Protein AF-A0A1Q8ACH7-F1 (afdb_monomer_lite)

Foldseek 3Di:
DPDAPAQPDALQQVQCPDDPPDRHFPPPDPDDDLVSLLNLLSLLLQLPLQVQLAQDDPRGRNSRSDCDPSQLVSLLVLQQVWAFPVRHGGDSRSTGHSRSRRRSRLSCAVPRHQKDWRPCVVVPQETEIEGEPVDQVLNDEDDDDRHPAYEYEYDDDDDKDWGFHAYPVSQGDDDPDKKKKFKAAPVGDTQDIDIDDSVVSGTDIGDDPGPQIWIWIGGPPDIYIYTYHDDDDDPPPDDD

Secondary structure (DSSP, 8-state):
---PPP------TTTTS--TTS--SBTS-SS--HHHHHHHHHHHIIIIIHHHH-S-TTTTSS-SS---HHHHHHHHHHHTT-B-TTSPBPP-SS-B-HHHHHHHHHHTBTTTBSEEEE-TTTSTTEEEEEEEHHHHHH-B----SS-SEEEEEEE--SS-EEE-BB-TTSSB---SS-EEEEEEETT--EEEEEEE-GGGTPPEEE-----SEEEEEEETTEEEEEEE------------

Structure (mmCIF, N/CA/C/O backbone):
data_AF-A0A1Q8ACH7-F1
#
_entry.id   AF-A0A1Q8ACH7-F1
#
loop_
_atom_site.group_PDB
_atom_site.id
_atom_site.type_symbol
_atom_site.label_atom_id
_atom_site.label_alt_id
_atom_site.label_comp_id
_atom_site.label_asym_id
_atom_site.label_entity_id
_atom_site.label_seq_id
_atom_site.pdbx_PDB_ins_code
_atom_site.Cartn_x
_atom_site.Cartn_y
_atom_site.Cartn_z
_atom_site.occupancy
_atom_site.B_iso_or_equiv
_atom_site.auth_seq_id
_atom_site.auth_comp_id
_atom_site.auth_asym_id
_atom_site.auth_atom_id
_atom_site.pdbx_PDB_model_num
ATOM 1 N N . MET A 1 1 ? -10.468 -14.139 -15.277 1.00 45.97 1 MET A N 1
ATOM 2 C CA . MET A 1 1 ? -9.693 -13.488 -14.202 1.00 45.97 1 MET A CA 1
ATOM 3 C C . MET A 1 1 ? -8.332 -13.161 -14.787 1.00 45.97 1 MET A C 1
ATOM 5 O O . MET A 1 1 ? -7.894 -13.921 -15.640 1.00 45.97 1 MET A O 1
ATOM 9 N N . LYS A 1 2 ? -7.738 -12.007 -14.461 1.00 55.84 2 LYS A N 1
ATOM 10 C CA . LYS A 1 2 ? -6.336 -11.743 -14.821 1.00 55.84 2 LYS A CA 1
ATOM 11 C C . LYS A 1 2 ? -5.518 -12.663 -13.909 1.00 55.84 2 LYS A C 1
ATOM 13 O O . LYS A 1 2 ? -5.721 -12.602 -12.699 1.00 55.84 2 LYS A O 1
ATOM 18 N N . ASP A 1 3 ? -4.717 -13.557 -14.476 1.00 73.25 3 ASP A N 1
ATOM 19 C CA . ASP A 1 3 ? -3.813 -14.389 -13.680 1.00 73.25 3 ASP A CA 1
ATOM 20 C C . ASP A 1 3 ? -2.659 -13.487 -13.244 1.00 73.25 3 ASP A C 1
ATOM 22 O O . ASP A 1 3 ? -1.856 -13.040 -14.065 1.00 73.25 3 ASP A O 1
ATOM 26 N N . TYR A 1 4 ? -2.664 -13.116 -11.968 1.00 75.06 4 TYR A N 1
ATOM 27 C CA . TYR A 1 4 ? -1.602 -12.321 -11.367 1.00 75.06 4 TYR A CA 1
ATOM 28 C C . TYR A 1 4 ? -0.431 -13.231 -10.976 1.00 75.06 4 TYR A C 1
ATOM 30 O O . TYR A 1 4 ? -0.666 -14.399 -10.657 1.00 75.06 4 TYR A O 1
ATOM 38 N N . PRO A 1 5 ? 0.814 -12.720 -10.989 1.00 81.31 5 PRO A N 1
ATOM 39 C CA . PRO A 1 5 ? 1.945 -13.455 -10.436 1.00 81.31 5 PRO A CA 1
ATOM 40 C C . PRO A 1 5 ? 1.727 -13.755 -8.946 1.00 81.31 5 PRO A C 1
ATOM 42 O O . PRO A 1 5 ? 0.928 -13.084 -8.277 1.00 81.31 5 PRO A O 1
ATOM 45 N N . ASP A 1 6 ? 2.457 -14.755 -8.446 1.00 86.44 6 ASP A N 1
ATOM 46 C CA . ASP A 1 6 ? 2.457 -15.135 -7.032 1.00 86.44 6 ASP A CA 1
ATOM 47 C C . ASP A 1 6 ? 2.730 -13.917 -6.142 1.00 86.44 6 ASP A C 1
ATOM 49 O O . ASP A 1 6 ? 3.569 -13.080 -6.465 1.00 86.44 6 ASP A O 1
ATOM 53 N N . ASN A 1 7 ? 2.019 -13.830 -5.016 1.00 86.81 7 ASN A N 1
ATOM 54 C CA . ASN A 1 7 ? 2.154 -12.745 -4.048 1.00 86.81 7 ASN A CA 1
ATOM 55 C C . ASN A 1 7 ? 3.446 -12.921 -3.217 1.00 86.81 7 ASN A C 1
ATOM 57 O O . ASN A 1 7 ? 3.490 -13.830 -2.381 1.00 86.81 7 ASN A O 1
ATOM 61 N N . PRO A 1 8 ? 4.470 -12.059 -3.380 1.00 87.62 8 PRO A N 1
ATOM 62 C CA . PRO A 1 8 ? 5.723 -12.142 -2.626 1.00 87.62 8 PRO A CA 1
ATOM 63 C C . PRO A 1 8 ? 5.626 -11.586 -1.189 1.00 87.62 8 PRO A C 1
ATOM 65 O O . PRO A 1 8 ? 6.609 -11.633 -0.449 1.00 87.62 8 PRO A O 1
ATOM 68 N N . GLY A 1 9 ? 4.463 -11.081 -0.767 1.00 91.12 9 GLY A N 1
ATOM 69 C CA . GLY A 1 9 ? 4.294 -10.335 0.480 1.00 91.12 9 GLY A CA 1
ATOM 70 C C . GLY A 1 9 ? 4.566 -8.837 0.297 1.00 91.12 9 GLY A C 1
ATOM 71 O O . GLY A 1 9 ? 4.964 -8.419 -0.783 1.00 91.12 9 GLY A O 1
ATOM 72 N N . PRO A 1 10 ? 4.331 -7.999 1.322 1.00 93.06 10 PRO A N 1
ATOM 73 C CA . PRO A 1 10 ? 4.479 -6.553 1.192 1.00 93.06 10 PRO A CA 1
ATOM 74 C C . PRO A 1 10 ? 5.936 -6.130 0.999 1.00 93.06 10 PRO A C 1
ATOM 76 O O . PRO A 1 10 ? 6.852 -6.687 1.608 1.00 93.06 10 PRO A O 1
ATOM 79 N N . LEU A 1 11 ? 6.144 -5.077 0.210 1.00 93.31 11 LEU A N 1
ATOM 80 C CA . LEU A 1 11 ? 7.435 -4.406 0.109 1.00 93.31 11 LEU A CA 1
ATOM 81 C C . LEU A 1 11 ? 7.667 -3.601 1.388 1.00 93.31 11 LEU A C 1
ATOM 83 O O . LEU A 1 11 ? 7.020 -2.573 1.577 1.00 93.31 11 LEU A O 1
ATOM 87 N N . ASP A 1 12 ? 8.550 -4.083 2.270 1.00 91.56 12 ASP A N 1
ATOM 88 C CA . ASP A 1 12 ? 8.771 -3.503 3.601 1.00 91.56 12 ASP A CA 1
ATOM 89 C C . ASP A 1 12 ? 9.257 -2.040 3.514 1.00 91.56 12 ASP A C 1
ATOM 91 O O . ASP A 1 12 ? 10.417 -1.784 3.159 1.00 91.56 12 ASP A O 1
ATOM 95 N N . PRO A 1 13 ? 8.415 -1.059 3.896 1.00 90.31 13 PRO A N 1
ATOM 96 C CA . PRO A 1 13 ? 8.784 0.350 3.846 1.00 90.31 13 PRO A CA 1
ATOM 97 C C . PRO A 1 13 ? 9.967 0.717 4.753 1.00 90.31 13 PRO A C 1
ATOM 99 O O . PRO A 1 13 ? 10.638 1.719 4.509 1.00 90.31 13 PRO A O 1
ATOM 102 N N . LEU A 1 14 ? 10.233 -0.054 5.815 1.00 87.94 14 LEU A N 1
ATOM 103 C CA . LEU A 1 14 ? 11.307 0.234 6.770 1.00 87.94 14 LEU A CA 1
ATOM 104 C C . LEU A 1 14 ? 12.685 -0.165 6.251 1.00 87.94 14 LEU A C 1
ATOM 106 O O . LEU A 1 14 ? 13.676 0.444 6.657 1.00 87.94 14 LEU A O 1
ATOM 110 N N . VAL A 1 15 ? 12.756 -1.143 5.344 1.00 85.12 15 VAL A N 1
ATOM 111 C CA . VAL A 1 15 ? 14.002 -1.497 4.645 1.00 85.12 15 VAL A CA 1
ATOM 112 C C . VAL A 1 15 ? 14.424 -0.379 3.690 1.00 85.12 15 VAL A C 1
ATOM 114 O O . VAL A 1 15 ? 15.615 -0.171 3.490 1.00 85.12 15 VAL A O 1
ATOM 117 N N . LEU A 1 16 ? 13.459 0.384 3.171 1.00 86.19 16 LEU A N 1
ATOM 118 C CA . LEU A 1 16 ? 13.661 1.493 2.230 1.00 86.19 16 LEU A CA 1
ATOM 119 C C . LEU A 1 16 ? 13.846 2.856 2.917 1.00 86.19 16 LEU A C 1
ATOM 121 O O . LEU A 1 16 ? 13.903 3.896 2.258 1.00 86.19 16 LEU A O 1
ATOM 125 N N . LYS A 1 17 ? 13.892 2.874 4.253 1.00 77.25 17 LYS A N 1
ATOM 126 C CA . LYS A 1 17 ? 14.097 4.078 5.061 1.00 77.25 17 LYS A CA 1
ATOM 127 C C . LYS A 1 17 ? 15.596 4.333 5.224 1.00 77.25 17 LYS A C 1
ATOM 129 O O . LYS A 1 17 ? 16.280 3.511 5.823 1.00 77.25 17 LYS A O 1
ATOM 134 N N . ASP A 1 18 ? 16.051 5.495 4.746 1.00 66.06 18 ASP A N 1
ATOM 135 C CA . ASP A 1 18 ? 17.444 5.968 4.733 1.00 66.06 18 ASP A CA 1
ATOM 136 C C . ASP A 1 18 ? 18.338 5.379 5.834 1.00 66.06 18 ASP A C 1
ATOM 138 O O . ASP A 1 18 ? 18.188 5.698 7.023 1.00 66.06 18 ASP A O 1
ATOM 142 N N . LYS A 1 19 ? 19.347 4.604 5.421 1.00 52.06 19 LYS A N 1
ATOM 143 C CA . LYS A 1 19 ? 20.520 4.334 6.252 1.00 52.06 19 LYS A CA 1
ATOM 144 C C . LYS A 1 19 ? 21.839 4.673 5.547 1.00 52.06 19 LYS A C 1
ATOM 146 O O . LYS A 1 19 ? 21.965 4.483 4.338 1.00 52.06 19 LYS A O 1
ATOM 151 N N . PRO A 1 20 ? 22.851 5.129 6.309 1.00 44.19 20 PRO A N 1
ATOM 152 C CA . PRO A 1 20 ? 24.185 5.457 5.799 1.00 44.19 20 PRO A CA 1
ATOM 153 C C . PRO A 1 20 ? 24.994 4.262 5.251 1.00 44.19 20 PRO A C 1
ATOM 155 O O . PRO A 1 20 ? 26.080 4.480 4.721 1.00 44.19 20 PRO A O 1
ATOM 158 N N . ASP A 1 21 ? 24.504 3.025 5.371 1.00 47.50 21 ASP A N 1
ATOM 159 C CA . ASP A 1 21 ? 25.181 1.775 4.997 1.00 47.50 21 ASP A CA 1
ATOM 160 C C . ASP A 1 21 ? 24.565 1.033 3.792 1.00 47.50 21 ASP A C 1
ATOM 162 O O . ASP A 1 21 ? 24.982 -0.087 3.503 1.00 47.50 21 ASP A O 1
ATOM 166 N N . GLY A 1 22 ? 23.665 1.666 3.025 1.00 48.66 22 GLY A N 1
ATOM 167 C CA . GLY A 1 22 ? 23.391 1.239 1.642 1.00 48.66 22 GLY A CA 1
ATOM 168 C C . GLY A 1 22 ? 21.975 0.784 1.297 1.00 48.66 22 GLY A C 1
ATOM 169 O O . GLY A 1 22 ? 21.752 0.447 0.142 1.00 48.66 22 GLY A O 1
ATOM 170 N N . ASN A 1 23 ? 21.007 0.858 2.211 1.00 56.41 23 ASN A N 1
ATOM 171 C CA . ASN A 1 23 ? 19.592 0.668 1.865 1.00 56.41 23 ASN A CA 1
ATOM 172 C C . ASN A 1 23 ? 18.849 1.999 2.028 1.00 56.41 23 ASN A C 1
ATOM 174 O O . ASN A 1 23 ? 18.289 2.311 3.078 1.00 56.41 23 ASN A O 1
ATOM 178 N N . GLY A 1 24 ? 18.969 2.836 0.998 1.00 67.69 24 GLY A N 1
ATOM 179 C CA . GLY A 1 24 ? 18.135 4.018 0.790 1.00 67.69 24 GLY A CA 1
ATOM 180 C C . GLY A 1 24 ? 16.915 3.677 -0.074 1.00 67.69 24 GLY A C 1
ATOM 181 O O . GLY A 1 24 ? 16.620 2.498 -0.279 1.00 67.69 24 GLY A O 1
ATOM 182 N N . PRO A 1 25 ? 16.201 4.680 -0.606 1.00 83.19 25 PRO A N 1
ATOM 183 C CA . PRO A 1 25 ? 15.128 4.416 -1.555 1.00 83.19 25 PRO A CA 1
ATOM 184 C C . PRO A 1 25 ? 15.668 3.733 -2.824 1.00 83.19 25 PRO A C 1
ATOM 186 O O . PRO A 1 25 ? 16.772 4.055 -3.269 1.00 83.19 25 PRO A O 1
ATOM 189 N N . LEU A 1 26 ? 14.876 2.843 -3.436 1.00 89.25 26 LEU A N 1
ATOM 190 C CA . LEU A 1 26 ? 15.248 2.224 -4.720 1.00 89.25 26 LEU A CA 1
ATOM 191 C C . LEU A 1 26 ? 15.291 3.271 -5.840 1.00 89.25 26 LEU A C 1
ATOM 193 O O . LEU A 1 26 ? 14.533 4.246 -5.822 1.00 89.25 26 LEU A O 1
ATOM 197 N N . GLY A 1 27 ? 16.153 3.052 -6.829 1.00 85.38 27 GLY A N 1
ATOM 198 C CA . GLY A 1 27 ? 16.486 3.992 -7.893 1.00 85.38 27 GLY A CA 1
ATOM 199 C C . GLY A 1 27 ? 17.553 5.029 -7.521 1.00 85.38 27 GLY A C 1
ATOM 200 O O . GLY A 1 27 ? 17.776 5.965 -8.298 1.00 85.38 27 GLY A O 1
ATOM 201 N N . GLY A 1 28 ? 18.192 4.901 -6.357 1.00 79.00 28 GLY A N 1
ATOM 202 C CA . GLY A 1 28 ? 19.189 5.832 -5.827 1.00 79.00 28 GLY A CA 1
ATOM 203 C C . GLY A 1 28 ? 20.637 5.329 -5.868 1.00 79.00 28 GLY A C 1
ATOM 204 O O . GLY A 1 28 ? 21.547 6.159 -5.821 1.00 79.00 28 GLY A O 1
ATOM 205 N N . ALA A 1 29 ? 20.870 4.015 -5.966 1.00 74.00 29 ALA A N 1
ATOM 206 C CA . ALA A 1 29 ? 22.200 3.407 -5.872 1.00 74.00 29 ALA A CA 1
ATOM 207 C C . ALA A 1 29 ? 22.566 2.528 -7.084 1.00 74.00 29 ALA A C 1
ATOM 209 O O . ALA A 1 29 ? 21.709 2.045 -7.816 1.00 74.00 29 ALA A O 1
ATOM 210 N N . GLU A 1 30 ? 23.872 2.318 -7.301 1.00 61.44 30 GLU A N 1
ATOM 211 C CA . GLU A 1 30 ? 24.388 1.511 -8.424 1.00 61.44 30 GLU A CA 1
ATOM 212 C C . GLU A 1 30 ? 24.278 -0.008 -8.194 1.00 61.44 30 GLU A C 1
ATOM 214 O O . GLU A 1 30 ? 24.242 -0.761 -9.162 1.00 61.44 30 GLU A O 1
ATOM 219 N N . ASN A 1 31 ? 24.215 -0.462 -6.935 1.00 66.12 31 ASN A N 1
ATOM 220 C CA . ASN A 1 31 ? 24.169 -1.881 -6.552 1.00 66.12 31 ASN A CA 1
ATOM 221 C C . ASN A 1 31 ? 22.984 -2.155 -5.621 1.00 66.12 31 ASN A C 1
ATOM 223 O O . ASN A 1 31 ? 23.156 -2.506 -4.454 1.00 66.12 31 ASN A O 1
ATOM 227 N N . GLU A 1 32 ? 21.783 -1.922 -6.132 1.00 79.12 32 GLU A N 1
ATOM 228 C CA . GLU A 1 32 ? 20.540 -2.245 -5.435 1.00 79.12 32 GLU A CA 1
ATOM 229 C C . GLU A 1 32 ? 20.248 -3.747 -5.510 1.00 79.12 32 GLU A C 1
ATOM 231 O O . GLU A 1 32 ? 20.675 -4.440 -6.436 1.00 79.12 32 GLU A O 1
ATOM 236 N N . ASP A 1 33 ? 19.540 -4.257 -4.506 1.00 86.50 33 ASP A N 1
ATOM 237 C CA . ASP A 1 33 ? 19.195 -5.672 -4.412 1.00 86.50 33 ASP A CA 1
ATOM 238 C C . ASP A 1 33 ? 18.307 -6.090 -5.609 1.00 86.50 33 ASP A C 1
ATOM 240 O O . ASP A 1 33 ? 17.269 -5.495 -5.895 1.00 86.50 33 ASP A O 1
ATOM 244 N N . HIS A 1 34 ? 18.737 -7.104 -6.361 1.00 90.25 34 HIS A N 1
ATOM 245 C CA . HIS A 1 34 ? 18.032 -7.554 -7.567 1.00 90.25 34 HIS A CA 1
ATOM 246 C C . HIS A 1 34 ? 16.636 -8.093 -7.242 1.00 90.25 34 HIS A C 1
ATOM 248 O O . HIS A 1 34 ? 15.684 -7.859 -7.991 1.00 90.25 34 HIS A O 1
ATOM 254 N N . ASP A 1 35 ? 16.499 -8.768 -6.101 1.00 92.19 35 ASP A N 1
ATOM 255 C CA . ASP A 1 35 ? 15.256 -9.414 -5.698 1.00 92.19 35 ASP A CA 1
ATOM 256 C C . ASP A 1 35 ? 14.237 -8.377 -5.213 1.00 92.19 35 ASP A C 1
ATOM 258 O O . ASP A 1 35 ? 13.055 -8.469 -5.558 1.00 92.19 35 ASP A O 1
ATOM 262 N N . ILE A 1 36 ? 14.679 -7.328 -4.503 1.00 91.94 36 ILE A N 1
ATOM 263 C CA . ILE A 1 36 ? 13.775 -6.235 -4.107 1.00 91.94 36 ILE A CA 1
ATOM 264 C C . ILE A 1 36 ? 13.301 -5.421 -5.321 1.00 91.94 36 ILE A C 1
ATOM 266 O O . ILE A 1 36 ? 12.158 -4.962 -5.348 1.00 91.94 36 ILE A O 1
ATOM 270 N N . ILE A 1 37 ? 14.135 -5.283 -6.360 1.00 94.19 37 ILE A N 1
ATOM 271 C CA . ILE A 1 37 ? 13.723 -4.630 -7.608 1.00 94.19 37 ILE A CA 1
ATOM 272 C C . ILE A 1 37 ? 12.709 -5.492 -8.361 1.00 94.19 37 ILE A C 1
ATOM 274 O O . ILE A 1 37 ? 11.701 -4.958 -8.826 1.00 94.19 37 ILE A O 1
ATOM 278 N N . LYS A 1 38 ? 12.921 -6.813 -8.458 1.00 95.44 38 LYS A N 1
ATOM 279 C CA . LYS A 1 38 ? 11.922 -7.717 -9.055 1.00 95.44 38 LYS A CA 1
ATOM 280 C C . LYS A 1 38 ? 10.593 -7.627 -8.324 1.00 95.44 38 LYS A C 1
ATOM 282 O O . LYS A 1 38 ? 9.556 -7.527 -8.972 1.00 95.44 38 LYS A O 1
ATOM 287 N N . HIS A 1 39 ? 10.629 -7.600 -6.995 1.00 95.44 39 HIS A N 1
ATOM 288 C CA . HIS A 1 39 ? 9.439 -7.425 -6.174 1.00 95.44 39 HIS A CA 1
ATOM 289 C C . HIS A 1 39 ? 8.718 -6.110 -6.528 1.00 95.44 39 HIS A C 1
ATOM 291 O O . HIS A 1 39 ? 7.542 -6.133 -6.893 1.00 95.44 39 HIS A O 1
ATOM 297 N N . LEU A 1 40 ? 9.418 -4.972 -6.544 1.00 96.44 40 LEU A N 1
ATOM 298 C CA . LEU A 1 40 ? 8.838 -3.696 -6.981 1.00 96.44 40 LEU A CA 1
ATOM 299 C C . LEU A 1 40 ? 8.220 -3.779 -8.391 1.00 96.44 40 LEU A C 1
ATOM 301 O O . LEU A 1 40 ? 7.106 -3.304 -8.612 1.00 96.44 40 LEU A O 1
ATOM 305 N N . GLN A 1 41 ? 8.932 -4.362 -9.356 1.00 97.12 41 GLN A N 1
ATOM 306 C CA . GLN A 1 41 ? 8.450 -4.497 -10.732 1.00 97.12 41 GLN A CA 1
ATOM 307 C C . GLN A 1 41 ? 7.197 -5.377 -10.810 1.00 97.12 41 GLN A C 1
ATOM 309 O O . GLN A 1 41 ? 6.268 -5.036 -11.540 1.00 97.12 41 GLN A O 1
ATOM 314 N N . GLN A 1 42 ? 7.121 -6.457 -10.027 1.00 95.94 42 GLN A N 1
ATOM 315 C CA . GLN A 1 42 ? 5.918 -7.284 -9.914 1.00 95.94 42 GLN A CA 1
ATOM 316 C C . GLN A 1 42 ? 4.741 -6.476 -9.363 1.00 95.94 42 GLN A C 1
ATOM 318 O O . GLN A 1 42 ? 3.655 -6.533 -9.934 1.00 95.94 42 GLN A O 1
ATOM 323 N N . MET A 1 43 ? 4.946 -5.675 -8.314 1.00 96.44 43 MET A N 1
ATOM 324 C CA . MET A 1 43 ? 3.891 -4.802 -7.781 1.00 96.44 43 MET A CA 1
ATOM 325 C C . MET A 1 43 ? 3.393 -3.827 -8.852 1.00 96.44 43 MET A C 1
ATOM 327 O O . MET A 1 43 ? 2.191 -3.746 -9.095 1.00 96.44 43 MET A O 1
ATOM 331 N N . LEU A 1 44 ? 4.311 -3.143 -9.547 1.00 96.69 44 LEU A N 1
ATOM 332 C CA . LEU A 1 44 ? 3.996 -2.212 -10.636 1.00 96.69 44 LEU A CA 1
ATOM 333 C C . LEU A 1 44 ? 3.223 -2.897 -11.773 1.00 96.69 44 LEU A C 1
ATOM 335 O O . LEU A 1 44 ? 2.233 -2.353 -12.264 1.00 96.69 44 LEU A O 1
ATOM 339 N N . LEU A 1 45 ? 3.636 -4.102 -12.171 1.00 95.12 45 LEU A N 1
ATOM 340 C CA . LEU A 1 45 ? 2.933 -4.922 -13.158 1.00 95.12 45 LEU A CA 1
ATOM 341 C C . LEU A 1 45 ? 1.482 -5.184 -12.722 1.00 95.12 45 LEU A C 1
ATOM 343 O O . LEU A 1 45 ? 0.551 -5.009 -13.511 1.00 95.12 45 LEU A O 1
ATOM 347 N N . VAL A 1 46 ? 1.282 -5.587 -11.466 1.00 93.25 46 VAL A N 1
ATOM 348 C CA . VAL A 1 46 ? -0.039 -5.925 -10.924 1.00 93.25 46 VAL A CA 1
ATOM 349 C C . VAL A 1 46 ? -0.957 -4.709 -10.838 1.00 93.25 46 VAL A C 1
ATOM 351 O O . VAL A 1 46 ? -2.121 -4.812 -11.235 1.00 93.25 46 VAL A O 1
ATOM 354 N N . VAL A 1 47 ? -0.432 -3.552 -10.425 1.00 90.69 47 VAL A N 1
ATOM 355 C CA . VAL A 1 47 ? -1.192 -2.290 -10.337 1.00 90.69 47 VAL A CA 1
ATOM 356 C C . VAL A 1 47 ? -1.306 -1.547 -11.682 1.00 90.69 47 VAL A C 1
ATOM 358 O O . VAL A 1 47 ? -1.755 -0.405 -11.732 1.00 90.69 47 VAL A O 1
ATOM 361 N N . GLY A 1 48 ? -0.955 -2.193 -12.803 1.00 92.56 48 GLY A N 1
ATOM 362 C CA . GLY A 1 48 ? -1.321 -1.733 -14.151 1.00 92.56 48 GLY A CA 1
ATOM 363 C C . GLY A 1 48 ? -0.236 -0.985 -14.935 1.00 92.56 48 GLY A C 1
ATOM 364 O O . GLY A 1 48 ? -0.552 -0.231 -15.863 1.00 92.56 48 GLY A O 1
ATOM 365 N N . TYR A 1 49 ? 1.038 -1.157 -14.577 1.00 95.12 49 TYR A N 1
ATOM 366 C CA . TYR A 1 49 ? 2.176 -0.509 -15.241 1.00 95.12 49 TYR A CA 1
ATOM 367 C C . TYR A 1 49 ? 2.913 -1.433 -16.226 1.00 95.12 49 TYR A C 1
ATOM 369 O O . TYR A 1 49 ? 4.001 -1.091 -16.692 1.00 95.12 49 TYR A O 1
ATOM 377 N N . GLU A 1 50 ? 2.315 -2.556 -16.639 1.00 90.62 50 GLU A N 1
ATOM 378 C CA . GLU A 1 50 ? 2.935 -3.547 -17.533 1.00 90.62 50 GLU A CA 1
ATOM 379 C C . GLU A 1 50 ? 3.417 -2.945 -18.863 1.00 90.62 50 GLU A C 1
ATOM 381 O O . GLU A 1 50 ? 4.492 -3.267 -19.357 1.00 90.62 50 GLU A O 1
ATOM 386 N N . ARG A 1 51 ? 2.678 -1.975 -19.419 1.00 90.06 51 ARG A N 1
ATOM 387 C CA . ARG A 1 51 ? 3.055 -1.313 -20.681 1.00 90.06 51 ARG A CA 1
ATOM 388 C C . ARG A 1 51 ? 4.268 -0.392 -20.552 1.00 90.06 51 ARG A C 1
ATOM 390 O O . ARG A 1 51 ? 4.784 0.063 -21.570 1.00 90.06 51 ARG A O 1
ATOM 397 N N . LYS A 1 52 ? 4.669 -0.056 -19.325 1.00 93.38 52 LYS A N 1
ATOM 398 C CA . LYS A 1 52 ? 5.825 0.801 -19.044 1.00 93.38 52 LYS A CA 1
ATOM 399 C C . LYS A 1 52 ? 7.069 -0.003 -18.726 1.00 93.38 52 LYS A C 1
ATOM 401 O O . LYS A 1 52 ? 8.139 0.435 -19.123 1.00 93.38 52 LYS A O 1
ATOM 406 N N . LEU A 1 53 ? 6.928 -1.150 -18.061 1.00 93.12 53 LEU A N 1
ATOM 407 C CA . LEU A 1 53 ? 8.058 -1.995 -17.666 1.00 93.12 53 LEU A CA 1
ATOM 408 C C . LEU A 1 53 ? 8.786 -2.618 -18.869 1.00 93.12 53 LEU A C 1
ATOM 410 O O . LEU A 1 53 ? 9.983 -2.870 -18.788 1.00 93.12 53 LEU A O 1
ATOM 414 N N . GLY A 1 54 ? 8.109 -2.754 -20.013 1.00 91.06 54 GLY A N 1
ATOM 415 C CA . GLY A 1 54 ? 8.710 -3.247 -21.252 1.00 91.06 54 GLY A CA 1
ATOM 416 C C . GLY A 1 54 ? 8.611 -4.766 -21.387 1.00 91.06 54 GLY A C 1
ATOM 417 O O . GLY A 1 54 ? 7.703 -5.380 -20.841 1.00 91.06 54 GLY A O 1
ATOM 418 N N . ASP A 1 55 ? 9.526 -5.343 -22.165 1.00 92.31 55 ASP A N 1
ATOM 419 C CA . ASP A 1 55 ? 9.539 -6.758 -22.560 1.00 92.31 55 ASP A CA 1
ATOM 420 C C . ASP A 1 55 ? 10.921 -7.365 -22.246 1.00 92.31 55 ASP A C 1
ATOM 422 O O . ASP A 1 55 ? 11.746 -7.640 -23.119 1.00 92.31 55 ASP A O 1
ATOM 426 N N . THR A 1 56 ? 11.231 -7.426 -20.951 1.00 92.62 56 THR A N 1
ATOM 427 C CA . THR A 1 56 ? 12.453 -8.021 -20.387 1.00 92.62 56 THR A CA 1
ATOM 428 C C . THR A 1 56 ? 12.090 -9.032 -19.292 1.00 92.62 56 THR A C 1
ATOM 430 O O . THR A 1 56 ? 10.919 -9.172 -18.928 1.00 92.62 56 THR A O 1
ATOM 433 N N . GLY A 1 57 ? 13.089 -9.755 -18.774 1.00 91.25 57 GLY A N 1
ATOM 434 C CA . GLY A 1 57 ? 12.892 -10.828 -17.793 1.00 91.25 57 GLY A CA 1
ATOM 435 C C . GLY A 1 57 ? 12.485 -12.158 -18.433 1.00 91.25 57 GLY A C 1
ATOM 436 O O . GLY A 1 57 ? 12.280 -12.239 -19.645 1.00 91.25 57 GLY A O 1
ATOM 437 N N . ASP A 1 58 ? 12.388 -13.206 -17.614 1.00 89.06 58 ASP A N 1
ATOM 438 C CA . ASP A 1 58 ? 12.111 -14.573 -18.087 1.00 89.06 58 ASP A CA 1
ATOM 439 C C . ASP A 1 58 ? 10.712 -14.693 -18.719 1.00 89.06 58 ASP A C 1
ATOM 441 O O . ASP A 1 58 ? 10.537 -15.388 -19.720 1.00 89.06 58 ASP A O 1
ATOM 445 N N . ASP A 1 59 ? 9.746 -13.944 -18.180 1.00 90.06 59 ASP A N 1
ATOM 446 C CA . ASP A 1 59 ? 8.344 -13.938 -18.612 1.00 90.06 59 ASP A CA 1
ATOM 447 C C . ASP A 1 59 ? 8.005 -12.814 -19.603 1.00 90.06 59 ASP A C 1
ATOM 449 O O . ASP A 1 59 ? 6.828 -12.610 -19.910 1.00 90.06 59 ASP A O 1
ATOM 453 N N . GLN A 1 60 ? 9.000 -12.065 -20.102 1.00 91.31 60 GLN A N 1
ATOM 454 C CA . GLN A 1 60 ? 8.776 -11.025 -21.119 1.00 91.31 60 GLN A CA 1
ATOM 455 C C . GLN A 1 60 ? 7.766 -9.936 -20.691 1.00 91.31 60 GLN A C 1
ATOM 457 O O . GLN A 1 60 ? 6.989 -9.399 -21.481 1.00 91.31 60 GLN A O 1
ATOM 462 N N . ASN A 1 61 ? 7.759 -9.609 -19.397 1.00 91.38 61 ASN A N 1
ATOM 463 C CA . ASN A 1 61 ? 6.800 -8.692 -18.771 1.00 91.38 61 ASN A CA 1
ATOM 464 C C . ASN A 1 61 ? 7.468 -7.495 -18.066 1.00 91.38 61 ASN A C 1
ATOM 466 O O . ASN A 1 61 ? 6.790 -6.709 -17.402 1.00 91.38 61 ASN A O 1
ATOM 470 N N . GLY A 1 62 ? 8.792 -7.365 -18.197 1.00 93.81 62 GLY A N 1
ATOM 471 C CA . GLY A 1 62 ? 9.578 -6.276 -17.621 1.00 93.81 62 GLY A CA 1
ATOM 472 C C . GLY A 1 62 ? 10.048 -6.512 -16.181 1.00 93.81 62 GLY A C 1
ATOM 473 O O . GLY A 1 62 ? 10.661 -5.621 -15.595 1.00 93.81 62 GLY A O 1
ATOM 474 N N . VAL A 1 63 ? 9.782 -7.687 -15.596 1.00 95.69 63 VAL A N 1
ATOM 475 C CA . VAL A 1 63 ? 10.313 -8.091 -14.282 1.00 95.69 63 VAL A CA 1
ATOM 476 C C . VAL A 1 63 ? 11.704 -8.707 -14.470 1.00 95.69 63 VAL A C 1
ATOM 478 O O . VAL A 1 63 ? 11.873 -9.922 -14.562 1.00 95.69 63 VAL A O 1
ATOM 481 N N . ASP A 1 64 ? 12.722 -7.857 -14.555 1.00 95.19 64 ASP A N 1
ATOM 482 C CA . ASP A 1 64 ? 14.113 -8.245 -14.823 1.00 95.19 64 ASP A CA 1
ATOM 483 C C . ASP A 1 64 ? 15.080 -7.973 -13.661 1.00 95.19 64 ASP A C 1
ATOM 485 O O . ASP A 1 64 ? 16.252 -8.342 -13.746 1.00 95.19 64 ASP A O 1
ATOM 489 N N . GLY A 1 65 ? 14.598 -7.359 -12.578 1.00 94.62 65 GLY A N 1
ATOM 490 C CA . GLY A 1 65 ? 15.374 -6.948 -11.407 1.00 94.62 65 GLY A CA 1
ATOM 491 C C . GLY A 1 65 ? 16.308 -5.765 -11.652 1.00 94.62 65 GLY A C 1
ATOM 492 O O . GLY A 1 65 ? 17.182 -5.490 -10.835 1.00 94.62 65 GLY A O 1
ATOM 493 N N . ILE A 1 66 ? 16.153 -5.047 -12.766 1.00 93.88 66 ILE A N 1
ATOM 494 C CA . ILE A 1 66 ? 16.971 -3.886 -13.109 1.00 93.88 66 ILE A CA 1
ATOM 495 C C . ILE A 1 66 ? 16.153 -2.608 -12.902 1.00 93.88 66 ILE A C 1
ATOM 497 O O . ILE A 1 66 ? 15.152 -2.351 -13.578 1.00 93.88 66 ILE A O 1
ATOM 501 N N . TYR A 1 67 ? 16.621 -1.728 -12.011 1.00 94.25 67 TYR A N 1
ATOM 502 C CA . TYR A 1 67 ? 16.026 -0.402 -11.828 1.00 94.25 67 TYR A CA 1
ATOM 503 C C . TYR A 1 67 ? 16.477 0.552 -12.950 1.00 94.25 67 TYR A C 1
ATOM 505 O O . TYR A 1 67 ? 17.217 1.516 -12.758 1.00 94.25 67 TYR A O 1
ATOM 513 N N . GLY A 1 68 ? 16.070 0.242 -14.181 1.00 94.00 68 GLY A N 1
ATOM 514 C CA . GLY A 1 68 ? 16.391 1.014 -15.375 1.00 94.00 68 GLY A CA 1
ATOM 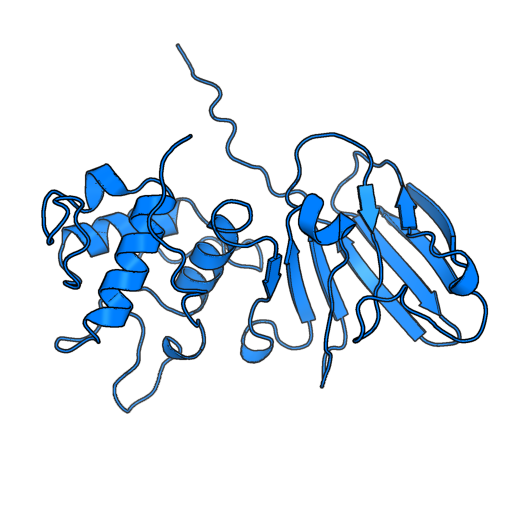515 C C . GLY A 1 68 ? 15.449 2.196 -15.607 1.00 94.00 68 GLY A C 1
ATOM 516 O O . GLY A 1 68 ? 14.565 2.513 -14.808 1.00 94.00 68 GLY A O 1
ATOM 517 N N . LYS A 1 69 ? 15.604 2.837 -16.772 1.00 95.62 69 LYS A N 1
ATOM 518 C CA . LYS A 1 69 ? 14.762 3.964 -17.211 1.00 95.62 69 LYS A CA 1
ATOM 519 C C . LYS A 1 69 ? 13.264 3.634 -17.161 1.00 95.62 69 LYS A C 1
ATOM 521 O O . LYS A 1 69 ? 12.485 4.463 -16.707 1.00 95.62 69 LYS A O 1
ATOM 526 N N . LEU A 1 70 ? 12.880 2.445 -17.624 1.00 97.00 70 LEU A N 1
ATOM 527 C CA . LEU A 1 70 ? 11.482 2.018 -17.711 1.00 97.00 70 LEU A CA 1
ATOM 528 C C . LEU A 1 70 ? 10.850 1.816 -16.328 1.00 97.00 70 LEU A C 1
ATOM 530 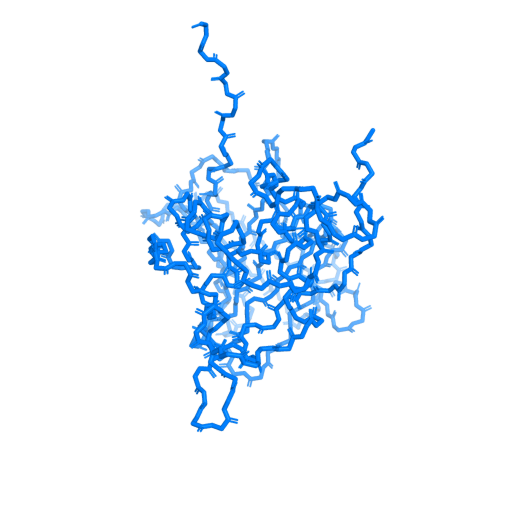O O . LEU A 1 70 ? 9.781 2.364 -16.063 1.00 97.00 70 LEU A O 1
ATOM 534 N N . THR A 1 71 ? 11.553 1.133 -15.420 1.00 97.19 71 THR A N 1
ATOM 535 C CA . THR A 1 71 ? 11.152 0.998 -14.010 1.00 97.19 71 THR A CA 1
ATOM 536 C C . THR A 1 71 ? 10.980 2.372 -13.365 1.00 97.19 71 THR A C 1
ATOM 538 O O . THR A 1 71 ? 9.938 2.653 -12.779 1.00 97.19 71 THR A O 1
ATOM 541 N N . ARG A 1 72 ? 11.948 3.281 -13.553 1.00 97.19 72 ARG A N 1
ATOM 542 C CA . ARG A 1 72 ? 11.864 4.649 -13.022 1.00 97.19 72 ARG A CA 1
ATOM 543 C C . ARG A 1 72 ? 10.654 5.414 -13.564 1.00 97.19 72 ARG A C 1
ATOM 545 O O . ARG A 1 72 ? 9.962 6.072 -12.797 1.00 97.19 72 ARG A O 1
ATOM 552 N N . GLU A 1 73 ? 10.386 5.345 -14.866 1.00 97.50 73 GLU A N 1
ATOM 553 C CA . GLU A 1 73 ? 9.224 6.008 -15.477 1.00 97.50 73 GLU A CA 1
ATOM 554 C C . GLU A 1 73 ? 7.896 5.440 -14.963 1.00 97.50 73 GLU A C 1
ATOM 556 O O . GLU A 1 73 ? 6.956 6.201 -14.734 1.00 97.50 73 GLU A O 1
ATOM 561 N N . ALA A 1 74 ? 7.819 4.125 -14.739 1.00 98.06 74 ALA A N 1
ATOM 562 C CA . ALA A 1 74 ? 6.661 3.501 -14.109 1.00 98.06 74 ALA A CA 1
ATOM 563 C C . ALA A 1 74 ? 6.453 4.013 -12.675 1.00 98.06 74 ALA A C 1
ATOM 565 O O . ALA A 1 74 ? 5.338 4.397 -12.331 1.00 98.06 74 ALA A O 1
ATOM 566 N N . VAL A 1 75 ? 7.522 4.109 -11.877 1.00 98.12 75 VAL A N 1
ATOM 567 C CA . VAL A 1 75 ? 7.463 4.643 -10.506 1.00 98.12 75 VAL A CA 1
ATOM 568 C C . VAL A 1 75 ? 7.029 6.107 -10.485 1.00 98.12 75 VAL A C 1
ATOM 570 O O . VAL A 1 75 ? 6.138 6.454 -9.717 1.00 98.12 75 VAL A O 1
ATOM 573 N N . VAL A 1 76 ? 7.582 6.962 -11.349 1.00 98.06 76 VAL A N 1
ATOM 574 C CA . VAL A 1 76 ? 7.170 8.377 -11.438 1.00 98.06 76 VAL A CA 1
ATOM 575 C C . VAL A 1 76 ? 5.674 8.497 -11.734 1.00 98.06 76 VAL A C 1
ATOM 577 O O . VAL A 1 76 ? 4.971 9.300 -11.123 1.00 98.06 76 VAL A O 1
ATOM 580 N N . ASP A 1 77 ? 5.163 7.697 -12.668 1.00 97.44 77 ASP A N 1
ATOM 581 C CA . ASP A 1 77 ? 3.749 7.744 -13.030 1.00 97.44 77 ASP A CA 1
ATOM 582 C C . ASP A 1 77 ? 2.839 7.098 -11.982 1.00 97.44 77 ASP A C 1
ATOM 584 O O . ASP A 1 77 ? 1.659 7.436 -11.912 1.00 97.44 77 ASP A O 1
ATOM 588 N N . PHE A 1 78 ? 3.357 6.176 -11.173 1.00 96.75 78 PHE A N 1
ATOM 589 C CA . PHE A 1 78 ? 2.694 5.718 -9.957 1.00 96.75 78 PHE A CA 1
ATOM 590 C C . PHE A 1 78 ? 2.601 6.852 -8.937 1.00 96.75 78 PHE A C 1
ATOM 592 O O . PHE A 1 78 ? 1.506 7.188 -8.495 1.00 96.75 78 PHE A O 1
ATOM 599 N N . GLN A 1 79 ? 3.715 7.515 -8.640 1.00 97.44 79 GLN A N 1
ATOM 600 C CA . GLN A 1 79 ? 3.774 8.600 -7.662 1.00 97.44 79 GLN A CA 1
ATOM 601 C C . GLN A 1 79 ? 2.840 9.761 -8.015 1.00 97.44 79 GLN A C 1
ATOM 603 O O . GLN A 1 79 ? 2.123 10.257 -7.157 1.00 97.44 79 GLN A O 1
ATOM 608 N N . LYS A 1 80 ? 2.767 10.157 -9.289 1.00 95.44 80 LYS A N 1
ATOM 609 C CA . LYS A 1 80 ? 1.877 11.245 -9.734 1.00 95.44 80 LYS A CA 1
ATOM 610 C C . LYS A 1 80 ? 0.389 10.978 -9.523 1.00 95.44 80 LYS A C 1
ATOM 612 O O . LYS A 1 80 ? -0.385 11.930 -9.488 1.00 95.44 80 LYS A O 1
ATOM 617 N N . LYS A 1 81 ? -0.015 9.708 -9.491 1.00 89.56 81 LYS A N 1
ATOM 618 C CA . LYS A 1 81 ? -1.424 9.307 -9.395 1.00 89.56 81 LYS A CA 1
ATOM 619 C C . LYS A 1 81 ? -1.861 8.964 -7.979 1.00 89.56 81 LYS A C 1
ATOM 621 O O . LYS A 1 81 ? -3.054 8.817 -7.758 1.00 89.56 81 LYS A O 1
ATOM 626 N N . ASN A 1 82 ? -0.916 8.817 -7.057 1.00 85.94 82 ASN A N 1
ATOM 627 C CA . ASN A 1 82 ? -1.181 8.264 -5.740 1.00 85.94 82 ASN A CA 1
ATOM 628 C C . ASN A 1 82 ? -0.765 9.228 -4.628 1.00 85.94 82 ASN A C 1
ATOM 630 O O . ASN A 1 82 ? 0.058 10.133 -4.802 1.00 85.94 82 ASN A O 1
ATOM 634 N N . GLU A 1 83 ? -1.355 9.004 -3.464 1.00 83.12 83 GLU A N 1
ATOM 635 C CA . GLU A 1 83 ? -1.124 9.762 -2.243 1.00 83.12 83 GLU A CA 1
ATOM 636 C C . GLU A 1 83 ? -0.516 8.849 -1.173 1.00 83.12 83 GLU A C 1
ATOM 638 O O . GLU A 1 83 ? -0.550 7.623 -1.275 1.00 83.12 83 GLU A O 1
ATOM 643 N N . ASP A 1 84 ? 0.077 9.449 -0.148 1.00 79.94 84 ASP A N 1
ATOM 644 C CA . ASP A 1 84 ? 0.510 8.734 1.044 1.00 79.94 84 ASP A CA 1
ATOM 645 C C . ASP A 1 84 ? -0.641 8.507 2.041 1.00 79.94 84 ASP A C 1
ATOM 647 O O . ASP A 1 84 ? -1.770 8.965 1.865 1.00 79.94 84 ASP A O 1
ATOM 651 N N . TRP A 1 85 ? -0.343 7.819 3.145 1.00 72.50 85 TRP A N 1
ATOM 652 C CA . TRP A 1 85 ? -1.307 7.497 4.202 1.00 72.50 85 TRP A CA 1
ATOM 653 C C . TRP A 1 85 ? -1.952 8.715 4.902 1.00 72.50 85 TRP A C 1
ATOM 655 O O . TRP A 1 85 ? -2.944 8.563 5.633 1.00 72.50 85 TRP A O 1
ATOM 665 N N . GLU A 1 86 ? -1.402 9.917 4.710 1.00 70.81 86 GLU A N 1
ATOM 666 C CA . GLU A 1 86 ? -1.932 11.188 5.219 1.00 70.81 86 GLU A CA 1
ATOM 667 C C . GLU A 1 86 ? -2.785 11.923 4.170 1.00 70.81 86 GLU A C 1
ATOM 669 O O . GLU A 1 86 ? -3.407 12.931 4.506 1.00 70.81 86 GLU A O 1
ATOM 674 N N . GLY A 1 87 ? -2.862 11.409 2.937 1.00 71.00 87 GLY A N 1
ATOM 675 C CA . GLY A 1 87 ? -3.555 12.038 1.811 1.00 71.00 87 GLY A CA 1
ATOM 676 C C . GLY A 1 87 ? -2.732 13.130 1.125 1.00 71.00 87 GLY A C 1
ATOM 677 O O . GLY A 1 87 ? -3.294 14.011 0.479 1.00 71.00 87 GLY A O 1
ATOM 678 N N . ASN A 1 88 ? -1.405 13.138 1.294 1.00 77.94 88 ASN A N 1
ATOM 679 C CA . ASN A 1 88 ? -0.545 14.046 0.538 1.00 77.94 88 ASN A CA 1
ATOM 680 C C . ASN A 1 88 ? -0.076 13.369 -0.746 1.00 77.94 88 ASN A C 1
ATOM 682 O O . ASN A 1 88 ? 0.270 12.189 -0.741 1.00 77.94 88 ASN A O 1
ATOM 686 N N . SER A 1 89 ? 0.027 14.132 -1.833 1.00 86.88 89 SER A N 1
ATOM 687 C CA . SER A 1 89 ? 0.615 13.630 -3.076 1.00 86.88 89 SER A CA 1
ATOM 688 C C . SER A 1 89 ? 2.028 13.097 -2.845 1.00 86.88 89 SER A C 1
ATOM 690 O O . SER A 1 89 ? 2.845 13.732 -2.168 1.00 86.88 89 SER A O 1
ATOM 692 N N . LEU A 1 90 ? 2.334 11.949 -3.450 1.00 89.50 90 LEU A N 1
ATOM 693 C CA . LEU A 1 90 ? 3.692 11.423 -3.440 1.00 89.50 90 LEU A CA 1
ATOM 694 C C . LEU A 1 90 ? 4.631 12.348 -4.226 1.00 89.50 90 LEU A C 1
ATOM 696 O O . LEU A 1 90 ? 4.243 13.024 -5.181 1.00 89.50 90 LEU A O 1
ATOM 700 N N . LYS A 1 91 ? 5.905 12.357 -3.834 1.00 93.50 91 LYS A N 1
ATOM 701 C CA . LYS A 1 91 ? 6.952 13.054 -4.583 1.00 93.50 91 LYS A CA 1
ATOM 702 C C . LYS A 1 91 ? 7.255 12.272 -5.861 1.00 93.50 91 LYS A C 1
ATOM 704 O O . LYS A 1 91 ? 7.565 11.092 -5.784 1.00 93.50 91 LYS A O 1
ATOM 709 N N . ASP A 1 92 ? 7.202 12.923 -7.016 1.00 95.44 92 ASP A N 1
ATOM 710 C CA . ASP A 1 92 ? 7.352 12.319 -8.346 1.00 95.44 92 ASP A CA 1
ATOM 711 C C . ASP A 1 92 ? 8.819 12.220 -8.810 1.00 95.44 92 ASP A C 1
ATOM 713 O O . ASP A 1 92 ? 9.158 12.506 -9.959 1.00 95.44 92 ASP A O 1
ATOM 717 N N . ASP A 1 93 ? 9.717 11.828 -7.904 1.00 95.25 93 ASP A N 1
ATOM 718 C CA . ASP A 1 93 ? 11.164 11.778 -8.150 1.00 95.25 93 ASP A CA 1
ATOM 719 C C . ASP A 1 93 ? 11.664 10.440 -8.716 1.00 95.25 93 ASP A C 1
ATOM 721 O O . ASP A 1 93 ? 12.845 10.310 -9.060 1.00 95.25 93 ASP A O 1
ATOM 725 N N . GLY A 1 94 ? 10.775 9.455 -8.852 1.00 94.56 94 GLY A N 1
ATOM 726 C CA . GLY A 1 94 ? 11.108 8.129 -9.349 1.00 94.56 94 GLY A CA 1
ATOM 727 C C . GLY A 1 94 ? 11.940 7.309 -8.371 1.00 94.56 94 GLY A C 1
ATOM 728 O O . GLY A 1 94 ? 12.571 6.350 -8.815 1.00 94.56 94 GLY A O 1
ATOM 729 N N . LEU A 1 95 ? 11.976 7.693 -7.089 1.00 94.56 95 LEU A N 1
ATOM 730 C CA . LEU A 1 95 ? 12.625 6.956 -6.009 1.00 94.56 95 LEU A CA 1
ATOM 731 C C . LEU A 1 95 ? 11.586 6.221 -5.154 1.00 94.56 95 LEU A C 1
ATOM 733 O O . LEU A 1 95 ? 10.591 6.801 -4.707 1.00 94.56 95 LEU A O 1
ATOM 737 N N . VAL A 1 96 ? 11.825 4.945 -4.858 1.00 94.81 96 VAL A N 1
ATOM 738 C CA . VAL A 1 96 ? 10.918 4.166 -3.999 1.00 94.81 96 VAL A CA 1
ATOM 739 C C . VAL A 1 96 ? 11.411 4.203 -2.561 1.00 94.81 96 VAL A C 1
ATOM 741 O O . VAL A 1 96 ? 12.164 3.339 -2.124 1.00 94.81 96 VAL A O 1
ATOM 744 N N . GLY A 1 97 ? 10.993 5.242 -1.837 1.00 93.44 97 GLY A N 1
ATOM 745 C CA . GLY A 1 97 ? 11.142 5.342 -0.383 1.00 93.44 97 GLY A CA 1
ATOM 746 C C . GLY A 1 97 ? 9.916 4.819 0.382 1.00 93.44 97 GLY A C 1
ATOM 747 O O . GLY A 1 97 ? 8.968 4.325 -0.234 1.00 93.44 97 GLY A O 1
ATOM 748 N N . PRO A 1 98 ? 9.874 4.993 1.718 1.00 92.75 98 PRO A N 1
ATOM 749 C CA . PRO A 1 98 ? 8.837 4.403 2.567 1.00 92.75 98 PRO A CA 1
ATOM 750 C C . PRO A 1 98 ? 7.406 4.807 2.186 1.00 92.75 98 PRO A C 1
ATOM 752 O O . PRO A 1 98 ? 6.512 3.971 2.209 1.00 92.75 98 PRO A O 1
ATOM 755 N N . ARG A 1 99 ? 7.187 6.069 1.784 1.00 91.44 99 ARG A N 1
ATOM 756 C CA . ARG A 1 99 ? 5.866 6.557 1.338 1.00 91.44 99 ARG A CA 1
ATOM 757 C C . ARG A 1 99 ? 5.414 5.902 0.032 1.00 91.44 99 ARG A C 1
ATOM 759 O O . ARG A 1 99 ? 4.274 5.466 -0.060 1.00 91.44 99 ARG A O 1
ATOM 766 N N . THR A 1 100 ? 6.311 5.779 -0.949 1.00 95.44 100 THR A N 1
ATOM 767 C CA . THR A 1 100 ? 6.004 5.114 -2.224 1.00 95.44 100 THR A CA 1
ATOM 768 C C . THR A 1 100 ? 5.712 3.624 -2.015 1.00 95.44 100 THR A C 1
ATOM 770 O O . THR A 1 100 ? 4.768 3.100 -2.596 1.00 95.44 100 THR A O 1
ATOM 773 N N . ALA A 1 101 ? 6.502 2.946 -1.177 1.00 95.69 101 ALA A N 1
ATOM 774 C CA . ALA A 1 101 ? 6.319 1.526 -0.884 1.00 95.69 101 ALA A CA 1
ATOM 775 C C . ALA A 1 101 ? 5.018 1.240 -0.120 1.00 95.69 101 ALA A C 1
ATOM 777 O O . ALA A 1 101 ? 4.304 0.304 -0.466 1.00 95.69 101 ALA A O 1
ATOM 778 N N . ASP A 1 102 ? 4.679 2.062 0.877 1.00 91.75 102 ASP A N 1
ATOM 779 C CA . ASP A 1 102 ? 3.410 1.944 1.601 1.00 91.75 102 ASP A CA 1
ATOM 780 C C . ASP A 1 102 ? 2.206 2.122 0.664 1.00 91.75 102 ASP A C 1
ATOM 782 O O . ASP A 1 102 ? 1.321 1.271 0.644 1.00 91.75 102 ASP A O 1
ATOM 786 N N . ALA A 1 103 ? 2.228 3.146 -0.198 1.00 88.06 103 ALA A N 1
ATOM 787 C CA . ALA A 1 103 ? 1.178 3.360 -1.192 1.00 88.06 103 ALA A CA 1
ATOM 788 C C . ALA A 1 103 ? 1.037 2.171 -2.162 1.00 88.06 103 ALA A C 1
ATOM 790 O O . ALA A 1 103 ? -0.074 1.719 -2.428 1.00 88.06 103 ALA A O 1
ATOM 791 N N . LEU A 1 104 ? 2.152 1.605 -2.645 1.00 92.94 104 LEU A N 1
ATOM 792 C CA . LEU A 1 104 ? 2.130 0.390 -3.471 1.00 92.94 104 LEU A CA 1
ATOM 793 C C . LEU A 1 104 ? 1.494 -0.797 -2.733 1.00 92.94 104 LEU A C 1
ATOM 795 O O . LEU A 1 104 ? 0.706 -1.532 -3.323 1.00 92.94 104 LEU A O 1
ATOM 799 N N . ASN A 1 105 ? 1.806 -0.985 -1.447 1.00 93.12 105 ASN A N 1
ATOM 800 C CA . ASN A 1 105 ? 1.191 -2.040 -0.640 1.00 93.12 105 ASN A CA 1
ATOM 801 C C . ASN A 1 105 ? -0.323 -1.831 -0.473 1.00 93.12 105 ASN A C 1
ATOM 803 O O . ASN A 1 105 ? -1.071 -2.809 -0.493 1.00 93.12 105 ASN A O 1
ATOM 807 N N . HIS A 1 106 ? -0.785 -0.581 -0.340 1.00 84.12 106 HIS A N 1
ATOM 808 C CA . HIS A 1 106 ? -2.216 -0.261 -0.243 1.00 84.12 106 HIS A CA 1
ATOM 809 C C . HIS A 1 106 ? -2.969 -0.572 -1.538 1.00 84.12 106 HIS A C 1
ATOM 811 O O . HIS A 1 106 ? -4.037 -1.178 -1.474 1.00 84.12 106 HIS A O 1
ATOM 817 N N . GLU A 1 107 ? -2.398 -0.253 -2.700 1.00 83.94 107 GLU A N 1
ATOM 818 C CA . GLU A 1 107 ? -3.007 -0.551 -4.010 1.00 83.94 107 GLU A CA 1
ATOM 819 C C . GLU A 1 107 ? -3.179 -2.057 -4.276 1.00 83.94 107 GLU A C 1
ATOM 821 O O . GLU A 1 107 ? -3.983 -2.476 -5.108 1.00 83.94 107 GLU A O 1
ATOM 826 N N . LEU A 1 108 ? -2.451 -2.899 -3.542 1.00 86.81 108 LEU A N 1
ATOM 827 C CA . LEU A 1 108 ? -2.521 -4.355 -3.654 1.00 86.81 108 LEU A CA 1
ATOM 828 C C . LEU A 1 108 ? -3.541 -4.995 -2.702 1.00 86.81 108 LEU A C 1
ATOM 830 O O . LEU A 1 108 ? -3.760 -6.212 -2.753 1.00 86.81 108 LEU A O 1
ATOM 834 N N . ILE A 1 109 ? -4.210 -4.207 -1.858 1.00 76.88 109 ILE A N 1
ATOM 835 C CA . ILE A 1 109 ? -5.320 -4.678 -1.024 1.00 76.88 109 ILE A CA 1
ATOM 836 C C . ILE A 1 109 ? -6.507 -5.029 -1.926 1.00 76.88 109 ILE A C 1
ATOM 838 O O . ILE A 1 109 ? -6.993 -4.221 -2.710 1.00 76.88 109 ILE A O 1
ATOM 842 N N . GLY A 1 110 ? -7.001 -6.257 -1.806 1.00 74.06 110 GLY A N 1
ATOM 843 C CA . GLY A 1 110 ? -8.027 -6.820 -2.683 1.00 74.06 110 GLY A CA 1
ATOM 844 C C . GLY A 1 110 ? -7.486 -7.467 -3.955 1.00 74.06 110 GLY A C 1
ATOM 845 O O . GLY A 1 110 ? -8.263 -8.114 -4.655 1.00 74.06 110 GLY A O 1
ATOM 846 N N . ILE A 1 111 ? -6.179 -7.359 -4.218 1.00 81.56 111 ILE A N 1
ATOM 847 C CA . ILE A 1 111 ? -5.497 -8.098 -5.286 1.00 81.56 111 ILE A CA 1
ATOM 848 C C . ILE A 1 111 ? -4.638 -9.214 -4.685 1.00 81.56 111 ILE A C 1
ATOM 850 O O . ILE A 1 111 ? -4.840 -10.387 -4.987 1.00 81.56 111 ILE A O 1
ATOM 854 N N . TRP A 1 112 ? -3.710 -8.847 -3.803 1.00 85.06 112 TRP A N 1
ATOM 855 C CA . TRP A 1 112 ? -2.779 -9.762 -3.141 1.00 85.06 112 TRP A CA 1
ATOM 856 C C . TRP A 1 112 ? -3.087 -9.957 -1.660 1.00 85.06 112 TRP A C 1
ATOM 858 O O . TRP A 1 112 ? -2.906 -11.062 -1.146 1.00 85.06 112 TRP A O 1
ATOM 868 N N . TYR A 1 113 ? -3.576 -8.918 -0.978 1.00 80.44 113 TYR A N 1
ATOM 869 C CA . TYR A 1 113 ? -3.847 -8.972 0.459 1.00 80.44 113 TYR A CA 1
ATOM 870 C C . TYR A 1 113 ? -5.326 -8.777 0.769 1.00 80.44 113 TYR A C 1
ATOM 872 O O . TYR A 1 113 ? -6.007 -7.970 0.140 1.00 80.44 113 TYR A O 1
ATOM 880 N N . GLY A 1 114 ? -5.821 -9.475 1.791 1.00 69.50 114 GLY A N 1
ATOM 881 C CA . GLY A 1 114 ? -7.105 -9.140 2.409 1.00 69.50 114 GLY A CA 1
ATOM 882 C C . GLY A 1 114 ? -7.013 -7.877 3.269 1.00 69.50 114 GLY A C 1
ATOM 883 O O . GLY A 1 114 ? -7.982 -7.120 3.341 1.00 69.50 114 GLY A O 1
ATOM 884 N N . GLU A 1 115 ? -5.844 -7.638 3.864 1.00 73.69 115 GLU A N 1
ATOM 885 C CA . GLU A 1 115 ? -5.529 -6.518 4.746 1.00 73.69 115 GLU A CA 1
ATOM 886 C C . GLU A 1 115 ? -4.043 -6.147 4.678 1.00 73.69 115 GLU A C 1
ATOM 888 O O . GLU A 1 115 ? -3.202 -6.975 4.335 1.00 73.69 115 GLU A O 1
ATOM 893 N N . TYR A 1 116 ? -3.719 -4.906 5.028 1.00 82.25 116 TYR A N 1
ATOM 894 C CA . TYR A 1 116 ? -2.356 -4.413 5.150 1.00 82.25 116 TYR A CA 1
ATOM 895 C C . TYR A 1 116 ? -2.245 -3.401 6.294 1.00 82.25 116 TYR A C 1
ATOM 897 O O . TYR A 1 116 ? -3.148 -2.598 6.539 1.00 82.25 116 TYR A O 1
ATOM 905 N N . HIS A 1 117 ? -1.121 -3.462 7.006 1.00 83.06 117 HIS A N 1
ATOM 906 C CA . HIS A 1 117 ? -0.818 -2.613 8.150 1.00 83.06 117 HIS A CA 1
ATOM 907 C C . HIS A 1 117 ? 0.379 -1.734 7.800 1.00 83.06 117 HIS A C 1
ATOM 909 O O . HIS A 1 117 ? 1.483 -2.250 7.611 1.00 83.06 117 HIS A O 1
ATOM 915 N N . THR A 1 118 ? 0.188 -0.417 7.780 1.00 82.00 118 THR A N 1
ATOM 916 C CA . THR A 1 118 ? 1.323 0.502 7.655 1.00 82.00 118 THR A CA 1
ATOM 917 C C . THR A 1 118 ? 2.198 0.385 8.908 1.00 82.00 118 THR A C 1
ATOM 919 O O . THR A 1 118 ? 1.665 0.442 10.025 1.00 82.00 118 THR A O 1
ATOM 922 N N . PRO A 1 119 ? 3.531 0.228 8.770 1.00 85.88 119 PRO A N 1
ATOM 923 C CA . PRO A 1 119 ? 4.428 0.114 9.915 1.00 85.88 119 PRO A CA 1
ATOM 924 C C . PRO A 1 119 ? 4.276 1.282 10.892 1.00 85.88 119 PRO A C 1
ATOM 926 O O . PRO A 1 119 ? 4.315 2.447 10.491 1.00 85.88 119 PRO A O 1
ATOM 929 N N . ILE A 1 120 ? 4.149 0.990 12.190 1.00 74.94 120 ILE A N 1
ATOM 930 C CA . ILE A 1 120 ? 3.890 2.011 13.220 1.00 74.94 120 ILE A CA 1
ATOM 931 C C . ILE A 1 120 ? 5.009 3.062 13.302 1.00 74.94 120 ILE A C 1
ATOM 933 O O . ILE A 1 120 ? 4.776 4.219 13.636 1.00 74.94 120 ILE A O 1
ATOM 937 N N . GLU A 1 121 ? 6.228 2.686 12.922 1.00 83.75 121 GLU A N 1
ATOM 938 C CA . GLU A 1 121 ? 7.396 3.558 12.815 1.00 83.75 121 GLU A CA 1
ATOM 939 C C . GLU A 1 121 ? 7.252 4.657 11.745 1.00 83.75 121 GLU A C 1
ATOM 941 O O . GLU A 1 121 ? 8.077 5.578 11.714 1.00 83.75 121 GLU A O 1
ATOM 946 N N . LEU A 1 122 ? 6.248 4.555 10.866 1.00 81.94 122 LEU A N 1
ATOM 947 C CA . LEU A 1 122 ? 5.908 5.552 9.849 1.00 81.94 122 LEU A CA 1
ATOM 948 C C . LEU A 1 122 ? 4.712 6.430 10.237 1.00 81.94 122 LEU A C 1
ATOM 950 O O . LEU A 1 122 ? 4.654 7.582 9.818 1.00 81.94 122 LEU A O 1
ATOM 954 N N . VAL A 1 123 ? 3.793 5.913 11.056 1.00 71.56 123 VAL A N 1
ATOM 955 C CA . VAL A 1 123 ? 2.498 6.549 11.386 1.00 71.56 123 VAL A CA 1
ATOM 956 C C . VAL A 1 123 ? 2.407 7.046 12.838 1.00 71.56 123 VAL A C 1
ATOM 958 O O . VAL A 1 123 ? 1.327 7.183 13.418 1.00 71.56 123 VAL A O 1
ATOM 961 N N . GLU A 1 124 ? 3.556 7.375 13.432 1.00 71.25 124 GLU A N 1
ATOM 962 C CA . GLU A 1 124 ? 3.697 7.826 14.822 1.00 71.25 124 GLU A CA 1
ATOM 963 C C . GLU A 1 124 ? 2.914 6.942 15.817 1.00 71.25 124 GLU A C 1
ATOM 965 O O . GLU A 1 124 ? 3.223 5.771 16.009 1.00 71.25 124 GLU A O 1
ATOM 970 N N . LYS A 1 125 ? 1.912 7.501 16.505 1.00 59.91 125 LYS A N 1
ATOM 971 C CA . LYS A 1 125 ? 1.108 6.807 17.523 1.00 59.91 125 LYS A CA 1
ATOM 972 C C . LYS A 1 125 ? -0.228 6.293 16.987 1.00 59.91 125 LYS A C 1
ATOM 974 O O . LYS A 1 125 ? -1.105 5.939 17.780 1.00 59.91 125 LYS A O 1
ATOM 979 N N . THR A 1 126 ? -0.398 6.289 15.670 1.00 56.97 126 THR A N 1
ATOM 980 C CA . THR A 1 126 ? -1.612 5.825 15.003 1.00 56.97 126 THR A CA 1
ATOM 981 C C . THR A 1 126 ? -1.336 4.467 14.389 1.00 56.97 126 THR A C 1
ATOM 983 O O . THR A 1 126 ? -0.411 4.326 13.607 1.00 56.97 126 THR A O 1
ATOM 986 N N . HIS A 1 127 ? -2.135 3.459 14.719 1.00 63.41 127 HIS A N 1
ATOM 987 C CA . HIS A 1 127 ? -2.103 2.198 13.985 1.00 63.41 127 HIS A CA 1
ATOM 988 C C . HIS A 1 127 ? -3.012 2.318 12.762 1.00 63.41 127 HIS A C 1
ATOM 990 O O . HIS A 1 127 ? -4.203 2.587 12.930 1.00 63.41 127 HIS A O 1
ATOM 996 N N . LEU A 1 128 ? -2.468 2.144 11.558 1.00 67.81 128 LEU A N 1
ATOM 997 C CA . LEU A 1 128 ? -3.227 2.232 10.310 1.00 67.81 128 LEU A CA 1
ATOM 998 C C . LEU A 1 128 ? -3.422 0.838 9.711 1.00 67.81 128 LEU A C 1
ATOM 1000 O O . LEU A 1 128 ? -2.458 0.190 9.308 1.00 67.81 128 LEU A O 1
ATOM 1004 N N . LEU A 1 129 ? -4.681 0.405 9.668 1.00 71.69 129 LEU A N 1
ATOM 1005 C CA . LEU A 1 129 ? -5.130 -0.811 9.000 1.00 71.69 129 LEU A CA 1
ATOM 1006 C C . LEU A 1 129 ? -5.944 -0.428 7.766 1.00 71.69 129 LEU A C 1
ATOM 1008 O O . LEU A 1 129 ? -6.949 0.277 7.882 1.00 71.69 129 LEU A O 1
ATOM 1012 N N . SER A 1 130 ? -5.562 -0.965 6.618 1.00 68.12 130 SER A N 1
ATOM 1013 C CA . SER A 1 130 ? -6.353 -0.914 5.395 1.00 68.12 130 SER A CA 1
ATOM 1014 C C . SER A 1 130 ? -6.790 -2.338 5.059 1.00 68.12 130 SER A C 1
ATOM 1016 O O . SER A 1 130 ? -5.957 -3.236 4.978 1.00 68.12 130 SER A O 1
ATOM 1018 N N . ALA A 1 131 ? -8.090 -2.578 4.897 1.00 62.59 131 ALA A N 1
ATOM 1019 C CA . ALA A 1 131 ? -8.605 -3.929 4.682 1.00 62.59 131 ALA A CA 1
ATOM 1020 C C . ALA A 1 131 ? -9.788 -3.962 3.713 1.00 62.59 131 ALA A C 1
ATOM 1022 O O . ALA A 1 131 ? -10.599 -3.034 3.624 1.00 62.59 131 ALA A O 1
ATOM 1023 N N . THR A 1 132 ? -9.888 -5.074 2.989 1.00 56.25 132 THR A N 1
ATOM 1024 C CA . THR A 1 132 ? -11.061 -5.408 2.185 1.00 56.25 132 THR A CA 1
ATOM 1025 C C . THR A 1 132 ? -12.242 -5.763 3.083 1.00 56.25 132 THR A C 1
ATOM 1027 O O . THR A 1 132 ? -12.083 -6.218 4.217 1.00 56.25 132 THR A O 1
ATOM 1030 N N . ARG A 1 133 ? -13.459 -5.640 2.549 1.00 49.53 133 ARG A N 1
ATOM 1031 C CA . ARG A 1 133 ? -14.662 -6.096 3.254 1.00 49.53 133 ARG A CA 1
ATOM 1032 C C . ARG A 1 133 ? -14.621 -7.578 3.652 1.00 49.53 133 ARG A C 1
ATOM 1034 O O . ARG A 1 133 ? -14.902 -7.839 4.815 1.00 49.53 133 ARG A O 1
ATOM 1041 N N . PRO A 1 134 ? -14.270 -8.539 2.773 1.00 55.25 134 PRO A N 1
ATOM 1042 C CA . PRO A 1 134 ? -14.179 -9.939 3.182 1.00 55.25 134 PRO A CA 1
ATOM 1043 C C . PRO A 1 134 ? -13.199 -10.169 4.335 1.00 55.25 134 PRO A C 1
ATOM 1045 O O . PRO A 1 134 ? -13.503 -10.960 5.220 1.00 55.25 134 PRO A O 1
ATOM 1048 N N . ALA A 1 135 ? -12.067 -9.456 4.363 1.00 57.09 135 ALA A N 1
ATOM 1049 C CA . ALA A 1 135 ? -11.127 -9.539 5.480 1.00 57.09 135 ALA A CA 1
ATOM 1050 C C . ALA A 1 135 ? -11.743 -9.001 6.779 1.00 57.09 135 ALA A C 1
ATOM 1052 O O . ALA A 1 135 ? -11.687 -9.658 7.809 1.00 57.09 135 ALA A O 1
ATOM 1053 N N . LEU A 1 136 ? -12.445 -7.867 6.727 1.00 53.53 136 LEU A N 1
ATOM 1054 C CA . LEU A 1 136 ? -13.162 -7.328 7.891 1.00 53.53 136 LEU A CA 1
ATOM 1055 C C . LEU A 1 136 ? -14.326 -8.215 8.362 1.00 53.53 136 LEU A C 1
ATOM 1057 O O . LEU A 1 136 ? -14.616 -8.267 9.557 1.00 53.53 136 LEU A O 1
ATOM 1061 N N . GLU A 1 137 ? -14.994 -8.916 7.446 1.00 48.44 137 GLU A N 1
ATOM 1062 C CA . GLU A 1 137 ? -16.058 -9.879 7.761 1.00 48.44 137 GLU A CA 1
ATOM 1063 C C . GLU A 1 137 ? -15.510 -11.163 8.396 1.00 48.44 137 GLU A C 1
ATOM 1065 O O . GLU A 1 137 ? -16.157 -11.720 9.283 1.00 48.44 137 GLU A O 1
ATOM 1070 N N . GLN A 1 138 ? -14.319 -11.603 7.980 1.00 50.97 138 GLN A N 1
ATOM 1071 C CA . GLN A 1 138 ? -13.551 -12.659 8.655 1.00 50.97 138 GLN A CA 1
ATOM 1072 C C . GLN A 1 138 ? -12.980 -12.174 9.993 1.00 50.97 138 GLN A C 1
ATOM 1074 O O . GLN A 1 138 ? -12.730 -12.985 10.879 1.00 50.97 138 GLN A O 1
ATOM 1079 N N . GLY A 1 139 ? -12.893 -10.851 10.142 1.00 45.56 139 GLY A N 1
ATOM 1080 C CA . GLY A 1 139 ? -12.365 -10.130 11.280 1.00 45.56 139 GLY A CA 1
ATOM 1081 C C . GLY A 1 139 ? -10.853 -9.959 11.182 1.00 45.56 139 GLY A C 1
ATOM 1082 O O . GLY A 1 139 ? -10.148 -10.738 10.551 1.00 45.56 139 GLY A O 1
ATOM 1083 N N . VAL A 1 140 ? -10.382 -8.868 11.774 1.00 52.72 140 VAL A N 1
ATOM 1084 C CA . VAL A 1 140 ? -9.010 -8.374 11.628 1.00 52.72 140 VAL A CA 1
ATOM 1085 C C . VAL A 1 140 ? -8.382 -8.235 13.004 1.00 52.72 140 VAL A C 1
ATOM 1087 O O . VAL A 1 140 ? -9.031 -7.768 13.948 1.00 52.72 140 VAL A O 1
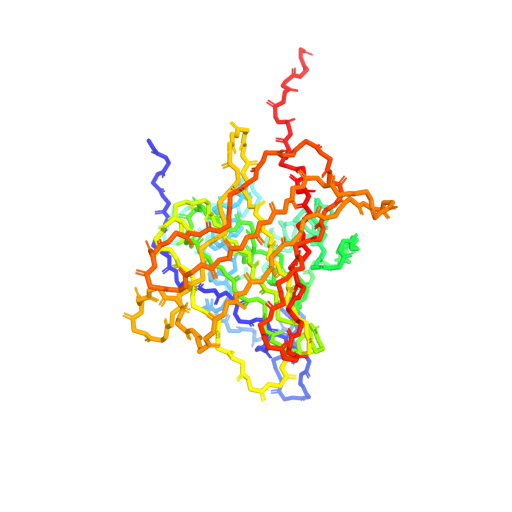ATOM 1090 N N . THR A 1 141 ? -7.117 -8.630 13.120 1.00 51.44 141 THR A N 1
ATOM 1091 C CA . THR A 1 141 ? -6.405 -8.636 14.399 1.00 51.44 141 THR A CA 1
ATOM 1092 C C . THR A 1 141 ? -5.464 -7.447 14.482 1.00 51.44 141 THR A C 1
ATOM 1094 O O . THR A 1 141 ? -4.538 -7.287 13.691 1.00 51.44 141 THR A O 1
ATOM 1097 N N . LEU A 1 142 ? -5.662 -6.613 15.500 1.00 51.84 142 LEU A N 1
ATOM 1098 C CA . LEU A 1 142 ? -4.806 -5.463 15.762 1.00 51.84 142 LEU A CA 1
ATOM 1099 C C . LEU A 1 142 ? -3.963 -5.713 17.013 1.00 51.84 142 LEU A C 1
ATOM 1101 O O . LEU A 1 142 ? -4.482 -5.779 18.126 1.00 51.84 142 LEU A O 1
ATOM 1105 N N . GLN A 1 143 ? -2.646 -5.831 16.838 1.00 46.56 143 GLN A N 1
ATOM 1106 C CA . GLN A 1 143 ? -1.707 -5.980 17.949 1.00 46.56 143 GLN A CA 1
ATOM 1107 C C . GLN A 1 143 ? -1.041 -4.643 18.272 1.00 46.56 143 GLN A C 1
ATOM 1109 O O . GLN A 1 143 ? -0.292 -4.092 17.466 1.00 46.56 143 GLN A O 1
ATOM 1114 N N . PHE A 1 144 ? -1.265 -4.136 19.484 1.00 48.50 144 PHE A N 1
ATOM 1115 C CA . PHE A 1 144 ? -0.716 -2.852 19.914 1.00 48.50 144 PHE A CA 1
ATOM 1116 C C . PHE A 1 144 ? 0.400 -3.032 20.945 1.00 48.50 144 PHE A C 1
ATOM 1118 O O . PHE A 1 144 ? 0.205 -3.657 21.985 1.00 48.50 144 PHE A O 1
ATOM 1125 N N . LYS A 1 145 ? 1.560 -2.405 20.700 1.00 44.75 145 LYS A N 1
ATOM 1126 C CA . LYS A 1 145 ? 2.596 -2.188 21.732 1.00 44.75 145 LYS A CA 1
ATOM 1127 C C . LYS A 1 145 ? 2.608 -0.756 22.288 1.00 44.75 145 LYS A C 1
ATOM 1129 O O . LYS A 1 145 ? 2.979 -0.580 23.444 1.00 44.75 145 LYS A O 1
ATOM 1134 N N . LYS A 1 146 ? 2.261 0.262 21.478 1.00 50.31 146 LYS A N 1
ATOM 1135 C CA . LYS A 1 146 ? 2.383 1.704 21.821 1.00 50.31 146 LYS A CA 1
ATOM 1136 C C . LYS A 1 146 ? 1.355 2.647 21.152 1.00 50.31 146 LYS A C 1
ATOM 1138 O O . LYS A 1 146 ? 1.520 3.860 21.246 1.00 50.31 146 LYS A O 1
ATOM 1143 N N . ALA A 1 147 ? 0.342 2.134 20.451 1.00 43.28 147 ALA A N 1
ATOM 1144 C CA . ALA A 1 147 ? -0.595 2.986 19.711 1.00 43.28 147 ALA A CA 1
ATOM 1145 C C . ALA A 1 147 ? -1.561 3.728 20.653 1.00 43.28 147 ALA A C 1
ATOM 1147 O O . ALA A 1 147 ? -2.105 3.135 21.582 1.00 43.28 147 ALA A O 1
ATOM 1148 N N . GLU A 1 148 ? -1.785 5.017 20.392 1.00 44.88 148 GLU A N 1
ATOM 1149 C CA . GLU A 1 148 ? -2.765 5.854 21.102 1.00 44.88 148 GLU A CA 1
ATOM 1150 C C . GLU A 1 148 ? -4.074 6.004 20.307 1.00 44.88 148 GLU A C 1
ATOM 1152 O O . GLU A 1 148 ? -5.102 6.364 20.880 1.00 44.88 148 GLU A O 1
ATOM 1157 N N . LYS A 1 149 ? -4.046 5.742 18.991 1.00 44.25 149 LYS A N 1
ATOM 1158 C CA . LYS A 1 149 ? -5.188 5.852 18.067 1.00 44.25 149 LYS A CA 1
ATOM 1159 C C . LYS A 1 149 ? -5.170 4.728 17.030 1.00 44.25 149 LYS A C 1
ATOM 1161 O O . LYS A 1 149 ? -4.102 4.211 16.704 1.00 44.25 149 LYS A O 1
ATOM 1166 N N . VAL A 1 150 ? -6.338 4.392 16.482 1.00 47.38 150 VAL A N 1
ATOM 1167 C CA . VAL A 1 150 ? -6.491 3.401 15.408 1.00 47.38 150 VAL A CA 1
ATOM 1168 C C . VAL A 1 150 ? -7.245 4.041 14.245 1.00 47.38 150 VAL A C 1
ATOM 1170 O O . VAL A 1 150 ? -8.290 4.651 14.434 1.00 47.38 150 VAL A O 1
ATOM 1173 N N . LYS A 1 151 ? -6.732 3.903 13.027 1.00 50.97 151 LYS A N 1
ATOM 1174 C CA . LYS A 1 151 ? -7.433 4.296 11.801 1.00 50.97 151 LYS A CA 1
ATOM 1175 C C . LYS A 1 151 ? -7.683 3.035 10.980 1.00 50.97 151 LYS A C 1
ATOM 1177 O O . LYS A 1 151 ? -6.744 2.287 10.716 1.00 50.97 151 LYS A O 1
ATOM 1182 N N . VAL A 1 152 ? -8.943 2.794 10.620 1.00 54.25 152 VAL A N 1
ATOM 1183 C CA . VAL A 1 152 ? -9.348 1.644 9.800 1.00 54.25 152 VAL A CA 1
ATOM 1184 C C . VAL A 1 152 ? -9.919 2.182 8.501 1.00 54.25 152 VAL A C 1
ATOM 1186 O O . VAL A 1 152 ? -10.986 2.793 8.489 1.00 54.25 152 VAL A O 1
ATOM 1189 N N . VAL A 1 153 ? -9.201 1.966 7.404 1.00 50.31 153 VAL A N 1
ATOM 1190 C CA . VAL A 1 153 ? -9.626 2.398 6.074 1.00 50.31 153 VAL A CA 1
ATOM 1191 C C . VAL A 1 153 ? -10.350 1.240 5.398 1.00 50.31 153 VAL A C 1
ATOM 1193 O O . VAL A 1 153 ? -9.761 0.203 5.087 1.00 50.31 153 VAL A O 1
ATOM 1196 N N . LEU A 1 154 ? -11.655 1.422 5.197 1.00 47.53 154 LEU A N 1
ATOM 1197 C CA . LEU A 1 154 ? -12.503 0.481 4.477 1.00 47.53 154 LEU A CA 1
ATOM 1198 C C . LEU A 1 154 ? -12.378 0.731 2.970 1.00 47.53 154 LEU A C 1
ATOM 1200 O O . LEU A 1 154 ? -12.800 1.777 2.479 1.00 47.53 154 LEU A O 1
ATOM 1204 N N . SER A 1 155 ? -11.879 -0.257 2.230 1.00 46.28 155 SER A N 1
ATOM 1205 C CA . SER A 1 155 ? -11.921 -0.242 0.766 1.00 46.28 155 SER A CA 1
ATOM 1206 C C . SER A 1 155 ? -13.199 -0.940 0.288 1.00 46.28 155 SER A C 1
ATOM 1208 O O . SER A 1 155 ? -13.269 -2.171 0.255 1.00 46.28 155 SER A O 1
ATOM 1210 N N . THR A 1 156 ? -14.265 -0.181 -0.011 1.00 44.34 156 THR A N 1
ATOM 1211 C CA . THR A 1 156 ? -15.536 -0.764 -0.490 1.00 44.34 156 THR A CA 1
ATOM 1212 C C . THR A 1 156 ? -16.301 0.087 -1.501 1.00 44.34 156 THR A C 1
ATOM 1214 O O . THR A 1 156 ? -16.486 1.288 -1.309 1.00 44.34 156 THR A O 1
ATOM 1217 N N . GLY A 1 157 ? -16.886 -0.594 -2.497 1.00 38.12 157 GLY A N 1
ATOM 1218 C CA . GLY A 1 157 ? -18.125 -0.175 -3.169 1.00 38.12 157 GLY A CA 1
ATOM 1219 C C . GLY A 1 157 ? -19.374 -0.294 -2.261 1.00 38.12 157 GLY A C 1
ATOM 1220 O O . GLY A 1 157 ? -19.273 -0.725 -1.115 1.00 38.12 157 GLY A O 1
ATOM 1221 N N . PRO A 1 158 ? -20.577 0.090 -2.726 1.00 34.22 158 PRO A N 1
ATOM 1222 C CA . PRO A 1 158 ? -21.687 0.465 -1.846 1.00 34.22 158 PRO A CA 1
ATOM 1223 C C . PRO A 1 158 ? -22.459 -0.741 -1.277 1.00 34.22 158 PRO A C 1
ATOM 1225 O O . PRO A 1 158 ? -23.062 -1.496 -2.034 1.00 34.22 158 PRO A O 1
ATOM 1228 N N . THR A 1 159 ? -22.470 -0.914 0.052 1.00 37.62 159 THR A N 1
ATOM 1229 C CA . THR A 1 159 ? -23.547 -1.473 0.922 1.00 37.62 159 THR A CA 1
ATOM 1230 C C . THR A 1 159 ? -23.061 -1.540 2.388 1.00 37.62 159 THR A C 1
ATOM 1232 O O . THR A 1 159 ? -21.892 -1.274 2.637 1.00 37.62 159 THR A O 1
ATOM 1235 N N . GLU A 1 160 ? -23.979 -1.817 3.332 1.00 40.06 160 GLU A N 1
ATOM 1236 C CA . GLU A 1 160 ? -23.845 -1.863 4.812 1.00 40.06 160 GLU A CA 1
ATOM 1237 C C . GLU A 1 160 ? -22.415 -2.040 5.365 1.00 40.06 160 GLU A C 1
ATOM 1239 O O . GLU A 1 160 ? -21.711 -2.986 5.012 1.00 40.06 160 GLU A O 1
ATOM 1244 N N . GLN A 1 161 ? -22.016 -1.144 6.276 1.00 45.81 161 GLN A N 1
ATOM 1245 C CA . GLN A 1 161 ? -20.693 -1.153 6.903 1.00 45.81 161 GLN A CA 1
ATOM 1246 C C . GLN A 1 161 ? -20.729 -1.966 8.202 1.00 45.81 161 GLN A C 1
ATOM 1248 O O . GLN A 1 161 ? -21.587 -1.746 9.064 1.00 45.81 161 GLN A O 1
ATOM 1253 N N . ILE A 1 162 ? -19.784 -2.899 8.346 1.00 43.62 162 ILE A N 1
ATOM 1254 C CA . ILE A 1 162 ? -19.643 -3.768 9.519 1.00 43.62 162 ILE A CA 1
ATOM 1255 C C . ILE A 1 162 ? -18.212 -3.643 10.043 1.00 43.62 162 ILE A C 1
ATOM 1257 O O . ILE A 1 162 ? -17.261 -3.866 9.299 1.00 43.62 162 ILE A O 1
ATOM 1261 N N . ILE A 1 163 ? -18.066 -3.308 11.326 1.00 51.22 163 ILE A N 1
ATOM 1262 C CA . ILE A 1 163 ? -16.785 -3.348 12.040 1.00 51.22 163 ILE A CA 1
ATOM 1263 C C . ILE A 1 163 ? -16.850 -4.502 13.039 1.00 51.22 163 ILE A C 1
ATOM 1265 O O . ILE A 1 163 ? -17.629 -4.465 13.999 1.00 51.22 163 ILE A O 1
ATOM 1269 N N . THR A 1 164 ? -16.030 -5.523 12.807 1.00 46.25 164 THR A N 1
ATOM 1270 C CA . THR A 1 164 ? -15.860 -6.666 13.707 1.00 46.25 164 THR A CA 1
ATOM 1271 C C . THR A 1 164 ? -14.563 -6.488 14.481 1.00 46.25 164 THR A C 1
ATOM 1273 O O . THR A 1 164 ? -13.519 -6.220 13.897 1.00 46.25 164 THR A O 1
ATOM 1276 N N . LEU A 1 165 ? -14.631 -6.626 15.802 1.00 48.50 165 LEU A N 1
ATOM 1277 C CA . LEU A 1 165 ? -13.460 -6.631 16.672 1.00 48.50 165 LEU A CA 1
ATOM 1278 C C . LEU A 1 165 ? -13.189 -8.091 17.038 1.00 48.50 165 LEU A C 1
ATOM 1280 O O . LEU A 1 165 ? -14.110 -8.742 17.538 1.00 48.50 165 LEU A O 1
ATOM 1284 N N . LEU A 1 166 ? -11.972 -8.591 16.811 1.00 42.91 166 LEU A N 1
ATOM 1285 C CA . LEU A 1 166 ? -11.528 -9.927 17.235 1.00 42.91 166 LEU A CA 1
ATOM 1286 C C . LEU A 1 166 ? -10.374 -9.858 18.257 1.00 42.91 166 LEU A C 1
ATOM 1288 O O . LEU A 1 166 ? -9.694 -8.835 18.358 1.00 42.91 166 LEU A O 1
ATOM 1292 N N . ASP A 1 167 ? -10.200 -10.916 19.053 1.00 41.59 167 ASP A N 1
ATOM 1293 C CA . ASP A 1 167 ? -9.027 -11.156 19.903 1.00 41.59 167 ASP A CA 1
ATOM 1294 C C . ASP A 1 167 ? -7.893 -11.871 19.139 1.00 41.59 167 ASP A C 1
ATOM 1296 O O . ASP A 1 167 ? -7.994 -12.126 17.943 1.00 41.59 167 ASP A O 1
ATOM 1300 N N . ASP A 1 168 ? -6.790 -12.188 19.823 1.00 33.78 168 ASP A N 1
ATOM 1301 C CA . ASP A 1 168 ? -5.595 -12.815 19.238 1.00 33.78 168 ASP A CA 1
ATOM 1302 C C . ASP A 1 168 ? -5.770 -14.297 18.847 1.00 33.78 168 ASP A C 1
ATOM 1304 O O . ASP A 1 168 ? -4.822 -14.923 18.369 1.00 33.78 168 ASP A O 1
ATOM 1308 N N . GLN A 1 169 ? -6.964 -14.863 19.046 1.00 39.12 169 GLN A N 1
ATOM 1309 C CA . GLN A 1 169 ? -7.348 -16.223 18.659 1.00 39.12 169 GLN A CA 1
ATOM 1310 C C . GLN A 1 169 ? -8.479 -16.236 17.619 1.00 39.12 169 GLN A C 1
ATOM 1312 O O . GLN A 1 169 ? -9.170 -17.252 17.489 1.00 39.12 169 GLN A O 1
ATOM 1317 N N . ASP A 1 170 ? -8.705 -15.113 16.933 1.00 40.91 170 ASP A N 1
ATOM 1318 C CA . ASP A 1 170 ? -9.799 -14.897 15.980 1.00 40.91 170 ASP A CA 1
ATOM 1319 C C . ASP A 1 170 ? -11.203 -15.103 16.586 1.00 40.91 170 ASP A C 1
ATOM 1321 O O . ASP A 1 170 ? -12.180 -15.388 15.885 1.00 40.91 170 ASP A O 1
ATOM 1325 N N . LYS A 1 171 ? -11.348 -14.965 17.910 1.00 46.16 171 LYS A N 1
ATOM 1326 C CA . LYS A 1 171 ? -12.665 -14.948 18.563 1.00 46.16 171 LYS A CA 1
ATOM 1327 C C . LYS A 1 171 ? -13.161 -13.519 18.674 1.00 46.16 171 LYS A C 1
ATOM 1329 O O . LYS A 1 171 ? -12.378 -12.580 18.666 1.00 46.16 171 LYS A O 1
ATOM 1334 N N . ALA A 1 172 ? -14.476 -13.341 18.811 1.00 45.53 172 ALA A N 1
ATOM 1335 C CA . ALA A 1 172 ? -15.058 -12.023 19.057 1.00 45.53 172 ALA A CA 1
ATOM 1336 C C . ALA A 1 172 ? -14.327 -11.326 20.216 1.00 45.53 172 ALA A C 1
ATOM 1338 O O . ALA A 1 172 ? -14.231 -11.888 21.309 1.00 45.53 172 ALA A O 1
ATOM 1339 N N . PHE A 1 173 ? -13.821 -10.117 19.959 1.00 44.81 173 PHE A N 1
ATOM 1340 C CA . PHE A 1 173 ? -13.069 -9.317 20.918 1.00 44.81 173 PHE A CA 1
ATOM 1341 C C . PHE A 1 173 ? -13.889 -9.185 22.191 1.00 44.81 173 PHE A C 1
ATOM 1343 O O . PHE A 1 173 ? -14.957 -8.561 22.215 1.00 44.81 173 PHE A O 1
ATOM 1350 N N . SER A 1 174 ? -13.395 -9.825 23.243 1.00 42.12 174 SER A N 1
ATOM 1351 C CA . SER A 1 174 ? -14.075 -9.874 24.522 1.00 42.12 174 SER A CA 1
ATOM 1352 C C . SER A 1 174 ? -13.492 -8.824 25.457 1.00 42.12 174 SER A C 1
ATOM 1354 O O . SER A 1 174 ? -12.283 -8.639 25.566 1.00 42.12 174 SER A O 1
ATOM 1356 N N . PHE A 1 175 ? 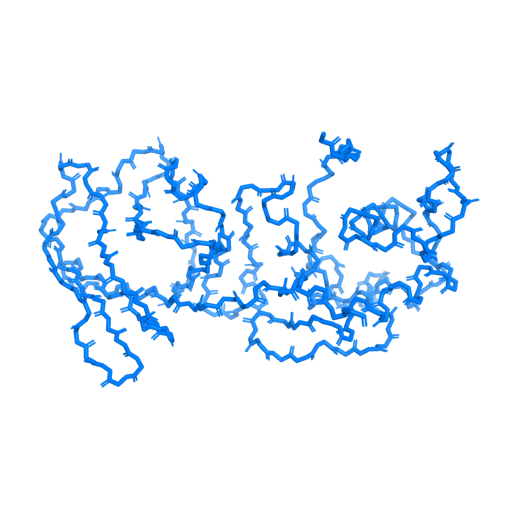-14.376 -8.101 26.130 1.00 49.19 175 PHE A N 1
ATOM 1357 C CA . PHE A 1 175 ? -14.033 -7.162 27.185 1.00 49.19 175 PHE A CA 1
ATOM 1358 C C . PHE A 1 175 ? -15.016 -7.359 28.335 1.00 49.19 175 PHE A C 1
ATOM 1360 O O . PHE A 1 175 ? -16.147 -7.802 28.136 1.00 49.19 175 PHE A O 1
ATOM 1367 N N . GLU A 1 176 ? -14.601 -7.049 29.558 1.00 42.34 176 GLU A N 1
ATOM 1368 C CA . GLU A 1 176 ? -15.518 -7.110 30.693 1.00 42.34 176 GLU A CA 1
ATOM 1369 C C . GLU A 1 176 ? -16.466 -5.901 30.687 1.00 42.34 176 GLU A C 1
ATOM 1371 O O . GLU A 1 176 ? -16.045 -4.747 30.579 1.00 42.34 176 GLU A O 1
ATOM 1376 N N . GLY A 1 177 ? -17.767 -6.166 30.828 1.00 53.94 177 GLY A N 1
ATOM 1377 C CA . GLY A 1 177 ? -18.811 -5.143 30.893 1.00 53.94 177 GLY A CA 1
ATOM 1378 C C . GLY A 1 177 ? -19.483 -4.841 29.551 1.00 53.94 177 GLY A C 1
ATOM 1379 O O . GLY A 1 177 ? -19.413 -5.611 28.599 1.00 53.94 177 GLY A O 1
ATOM 1380 N N . LYS A 1 178 ? -20.204 -3.718 29.497 1.00 61.59 178 LYS A N 1
ATOM 1381 C CA . LYS A 1 178 ? -20.899 -3.249 28.292 1.00 61.59 178 LYS A CA 1
ATOM 1382 C C . LYS A 1 178 ? -20.055 -2.200 27.586 1.00 61.59 178 LYS A C 1
ATOM 1384 O O . LYS A 1 178 ? -19.598 -1.264 28.245 1.00 61.59 178 LYS A O 1
ATOM 1389 N N . ALA A 1 179 ? -19.921 -2.297 26.267 1.00 62.59 179 ALA A N 1
ATOM 1390 C CA . ALA A 1 179 ? -19.358 -1.208 25.482 1.00 62.59 179 ALA A CA 1
ATOM 1391 C C . ALA A 1 179 ? -20.464 -0.363 24.871 1.00 62.59 179 ALA A C 1
ATOM 1393 O O . ALA A 1 179 ? -21.532 -0.869 24.535 1.00 62.59 179 ALA A O 1
ATOM 1394 N N . LYS A 1 180 ? -20.197 0.927 24.705 1.00 77.50 180 LYS A N 1
ATOM 1395 C CA . LYS A 1 180 ? -21.052 1.832 23.937 1.00 77.50 180 LYS A CA 1
ATOM 1396 C C . LYS A 1 180 ? -20.310 2.251 22.695 1.00 77.50 180 LYS A C 1
ATOM 1398 O O . LYS A 1 180 ? -19.131 2.570 22.783 1.00 77.50 180 LYS A O 1
ATOM 1403 N N . TRP A 1 181 ? -20.992 2.280 21.568 1.00 76.25 181 TRP A N 1
ATOM 1404 C CA . TRP A 1 181 ? -20.422 2.816 20.349 1.00 76.25 181 TRP A CA 1
ATOM 1405 C C . TRP A 1 181 ? -21.288 3.942 19.811 1.00 76.25 181 TRP A C 1
ATOM 1407 O O . TRP A 1 181 ? -22.509 3.943 19.972 1.00 76.25 181 TRP A O 1
ATOM 1417 N N . GLU A 1 182 ? -20.639 4.897 19.171 1.00 75.62 182 GLU A N 1
ATOM 1418 C CA . GLU A 1 182 ? -21.264 5.941 18.374 1.00 75.62 182 GLU A CA 1
ATOM 1419 C C . GLU A 1 182 ? -20.453 6.141 17.100 1.00 75.62 182 GLU A C 1
ATOM 1421 O O . GLU A 1 182 ? -19.239 5.974 17.097 1.00 75.62 182 GLU A O 1
ATOM 1426 N N . VAL A 1 183 ? -21.122 6.480 16.012 1.00 67.50 183 VAL A N 1
ATOM 1427 C CA . VAL A 1 183 ? -20.516 6.862 14.745 1.00 67.50 183 VAL A CA 1
ATOM 1428 C C . VAL A 1 183 ? -20.853 8.323 14.543 1.00 67.50 183 VAL A C 1
ATOM 1430 O O . VAL A 1 183 ? -22.022 8.696 14.598 1.00 67.50 183 VAL A O 1
ATOM 1433 N N . LEU A 1 184 ? -19.839 9.153 14.356 1.00 68.69 184 LEU A N 1
ATOM 1434 C CA . LEU A 1 184 ? -19.978 10.598 14.238 1.00 68.69 184 LEU A CA 1
ATOM 1435 C C . LEU A 1 184 ? -19.528 11.048 12.849 1.00 68.69 184 LEU A C 1
ATOM 1437 O O . LEU A 1 184 ? -18.527 10.534 12.364 1.00 68.69 184 LEU A O 1
ATOM 1441 N N . ASP A 1 185 ? -20.226 11.992 12.217 1.00 70.88 185 ASP A N 1
ATOM 1442 C CA . ASP A 1 185 ? -19.697 12.675 11.025 1.00 70.88 185 ASP A CA 1
ATOM 1443 C C . ASP A 1 185 ? -18.637 13.736 11.390 1.00 70.88 185 ASP A C 1
ATOM 1445 O O . ASP A 1 185 ? -18.342 13.980 12.565 1.00 70.88 185 ASP A O 1
ATOM 1449 N N . ASP A 1 186 ? -18.077 14.395 10.375 1.00 66.94 186 ASP A N 1
ATOM 1450 C CA . ASP A 1 186 ? -17.104 15.491 10.492 1.00 66.94 186 ASP A CA 1
ATOM 1451 C C . ASP A 1 186 ? -17.577 16.658 11.384 1.00 66.94 186 ASP A C 1
ATOM 1453 O O . ASP A 1 186 ? -16.776 17.331 12.039 1.00 66.94 186 ASP A O 1
ATOM 1457 N N . LYS A 1 187 ? -18.892 16.873 11.462 1.00 75.12 187 LYS A N 1
ATOM 1458 C CA . LYS A 1 187 ? -19.555 17.888 12.293 1.00 75.12 187 LYS A CA 1
ATOM 1459 C C . LYS A 1 187 ? -19.970 17.358 13.665 1.00 75.12 187 LYS A C 1
ATOM 1461 O O . LYS A 1 187 ? -20.594 18.093 14.432 1.00 75.12 187 LYS A O 1
ATOM 1466 N N . ARG A 1 188 ? -19.587 16.124 14.005 1.00 71.56 188 ARG A N 1
ATOM 1467 C CA . ARG A 1 188 ? -19.955 15.397 15.230 1.00 71.56 188 ARG A CA 1
ATOM 1468 C C . ARG A 1 188 ? -21.451 15.102 15.361 1.00 71.56 188 ARG A C 1
ATOM 1470 O O . ARG A 1 188 ? -21.940 14.913 16.475 1.00 71.56 188 ARG A O 1
ATOM 1477 N N . ASN A 1 189 ? -22.186 15.041 14.255 1.00 76.75 189 ASN A N 1
ATOM 1478 C CA . ASN A 1 189 ? -23.549 14.525 14.273 1.00 76.75 189 ASN A CA 1
ATOM 1479 C C . ASN A 1 189 ? -23.510 13.004 14.415 1.00 76.75 189 ASN A C 1
ATOM 1481 O O . ASN A 1 189 ? -22.717 12.334 13.759 1.00 76.75 189 ASN A O 1
ATOM 1485 N N . ASN A 1 190 ? -24.388 12.456 15.251 1.00 77.19 190 ASN A N 1
ATOM 1486 C CA . ASN A 1 190 ? -24.495 11.016 15.451 1.00 77.19 190 ASN A CA 1
ATOM 1487 C C . ASN A 1 190 ? -25.178 10.355 14.238 1.00 77.19 190 ASN A C 1
ATOM 1489 O O . ASN A 1 190 ? -26.342 10.622 13.945 1.00 77.19 190 ASN A O 1
ATOM 1493 N N . LEU A 1 191 ? -24.425 9.504 13.542 1.00 65.56 191 LEU A N 1
ATOM 1494 C CA . LEU A 1 191 ? -24.828 8.695 12.390 1.00 65.56 191 LEU A CA 1
ATOM 1495 C C . LEU A 1 191 ? -25.327 7.296 12.795 1.00 65.56 191 LEU A C 1
ATOM 1497 O O . LEU A 1 191 ? -25.918 6.584 11.985 1.00 65.56 191 LEU A O 1
ATOM 1501 N N . GLY A 1 192 ? -25.082 6.887 14.037 1.00 66.75 192 GLY A N 1
ATOM 1502 C CA . GLY A 1 192 ? -25.500 5.612 14.605 1.00 66.75 192 GLY A CA 1
ATOM 1503 C C . GLY A 1 192 ? -24.881 5.403 15.982 1.00 66.75 192 GLY A C 1
ATOM 1504 O O . GLY A 1 192 ? -23.750 5.805 16.226 1.00 66.75 192 GLY A O 1
ATOM 1505 N N . SER A 1 193 ? -25.597 4.756 16.895 1.00 77.19 193 SER A N 1
ATOM 1506 C CA . SER A 1 193 ? -25.056 4.410 18.211 1.00 77.19 193 SER A CA 1
ATOM 1507 C C . SER A 1 193 ? -25.719 3.168 18.775 1.00 77.19 193 SER A C 1
ATOM 1509 O O . SER A 1 193 ? -26.859 2.859 18.426 1.00 77.19 193 SER A O 1
ATOM 1511 N N . GLY A 1 194 ? -25.041 2.493 19.694 1.00 76.88 194 GLY A N 1
ATOM 1512 C CA . GLY A 1 194 ? -25.581 1.313 20.346 1.00 76.88 194 GLY A CA 1
ATOM 1513 C C . GLY A 1 194 ? -24.729 0.827 21.506 1.00 76.88 194 GLY A C 1
ATOM 1514 O O . GLY A 1 194 ? -23.734 1.443 21.888 1.00 76.88 194 GLY A O 1
ATOM 1515 N N . GLU A 1 195 ? -25.141 -0.303 22.068 1.00 71.88 195 GLU A N 1
ATOM 1516 C CA . GLU A 1 195 ? -24.343 -1.060 23.027 1.00 71.88 195 GLU A CA 1
ATOM 1517 C C . GLU A 1 195 ? -23.794 -2.307 22.332 1.00 71.88 195 GLU A C 1
ATOM 1519 O O . GLU A 1 195 ? -24.483 -2.919 21.511 1.00 71.88 195 GLU A O 1
ATOM 1524 N N . LEU A 1 196 ? -22.557 -2.673 22.649 1.00 66.69 196 LEU A N 1
ATOM 1525 C CA . LEU A 1 196 ? -21.946 -3.918 22.215 1.00 66.69 196 LEU A CA 1
ATOM 1526 C C . LEU A 1 196 ? -21.850 -4.846 23.424 1.00 66.69 196 LEU A C 1
ATOM 1528 O O . LEU A 1 196 ? -21.235 -4.500 24.438 1.00 66.69 196 LEU A O 1
ATOM 1532 N N . ASP A 1 197 ? -22.495 -6.004 23.303 1.00 66.44 197 ASP A N 1
ATOM 1533 C CA . ASP A 1 197 ? -22.331 -7.116 24.231 1.00 66.44 197 ASP A CA 1
ATOM 1534 C C . ASP A 1 197 ? -21.275 -8.067 23.646 1.00 66.44 197 ASP A C 1
ATOM 1536 O O . ASP A 1 197 ? -21.550 -8.711 22.624 1.00 66.44 197 ASP A O 1
ATOM 1540 N N . PRO A 1 198 ? -20.085 -8.168 24.258 1.00 53.69 198 PRO A N 1
ATOM 1541 C CA . PRO A 1 198 ? -19.008 -9.016 23.759 1.00 53.69 198 PRO A CA 1
ATOM 1542 C C . PRO A 1 198 ? -19.386 -10.505 23.753 1.00 53.69 198 PRO A C 1
ATOM 1544 O O . PRO A 1 198 ? -18.840 -11.264 22.958 1.00 53.69 198 PRO A O 1
ATOM 1547 N N . GLN A 1 199 ? -20.369 -10.936 24.556 1.00 55.50 199 GLN A N 1
ATOM 1548 C CA . GLN A 1 199 ? -20.859 -12.321 24.537 1.00 55.50 199 GLN A CA 1
ATOM 1549 C C . GLN A 1 199 ? -21.830 -12.609 23.386 1.00 55.50 199 GLN A C 1
ATOM 1551 O O . GLN A 1 199 ? -22.115 -13.768 23.089 1.00 55.50 199 GLN A O 1
ATOM 1556 N N . SER A 1 200 ? -22.338 -11.572 22.715 1.00 58.84 200 SER A N 1
ATOM 1557 C CA . SER A 1 200 ? -23.298 -11.732 21.618 1.00 58.84 200 SER A CA 1
ATOM 1558 C C . SER A 1 200 ? -22.648 -12.076 20.274 1.00 58.84 200 SER A C 1
ATOM 1560 O O . SER A 1 200 ? -23.359 -12.478 19.351 1.00 58.84 200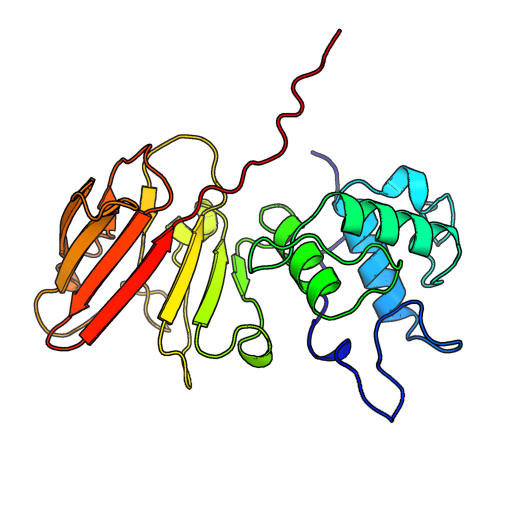 SER A O 1
ATOM 1562 N N . GLY A 1 201 ? -21.329 -11.881 20.137 1.00 50.25 201 GLY A N 1
ATOM 1563 C CA . GLY A 1 201 ? -20.599 -12.053 18.874 1.00 50.25 201 GLY A CA 1
ATOM 1564 C C . GLY A 1 201 ? -21.014 -11.074 17.766 1.00 50.25 201 GLY A C 1
ATOM 1565 O O . GLY A 1 201 ? -20.720 -11.303 16.596 1.00 50.25 201 GLY A O 1
ATOM 1566 N N . ARG A 1 202 ? -21.747 -10.002 18.097 1.00 51.28 202 ARG A N 1
ATOM 1567 C CA . ARG A 1 202 ? -22.231 -9.013 17.125 1.00 51.28 202 ARG A CA 1
ATOM 1568 C C . ARG A 1 202 ? -21.253 -7.841 17.011 1.00 51.28 202 ARG A C 1
ATOM 1570 O O . ARG A 1 202 ? -20.958 -7.191 18.007 1.00 51.28 202 ARG A O 1
ATOM 1577 N N . GLY A 1 203 ? -20.800 -7.555 15.789 1.00 55.97 203 GLY A N 1
ATOM 1578 C CA . GLY A 1 203 ? -20.011 -6.359 15.466 1.00 55.97 203 GLY A CA 1
ATOM 1579 C C . GLY A 1 203 ? -20.834 -5.063 15.457 1.00 55.97 203 GLY A C 1
ATOM 1580 O O . GLY A 1 203 ? -22.064 -5.081 15.562 1.00 55.97 203 GLY A O 1
ATOM 1581 N N . ILE A 1 204 ? -20.148 -3.931 15.299 1.00 59.88 204 ILE A N 1
ATOM 1582 C CA . ILE A 1 204 ? -20.773 -2.613 15.134 1.00 59.88 204 ILE A CA 1
ATOM 1583 C C . ILE A 1 204 ? -21.314 -2.524 13.707 1.00 59.88 204 ILE A C 1
ATOM 1585 O O . ILE A 1 204 ? -20.560 -2.672 12.745 1.00 59.88 204 ILE A O 1
ATOM 1589 N N . ARG A 1 205 ? -22.620 -2.280 13.567 1.00 55.56 205 ARG A N 1
ATOM 1590 C CA . ARG A 1 205 ? -23.293 -2.137 12.271 1.00 55.56 205 ARG A CA 1
ATOM 1591 C C . ARG A 1 205 ? -23.934 -0.771 12.165 1.00 55.56 205 ARG A C 1
ATOM 1593 O O . ARG A 1 205 ? -24.681 -0.368 13.056 1.00 55.56 205 ARG A O 1
ATOM 1600 N N . PHE A 1 206 ? -23.682 -0.085 11.063 1.00 52.84 206 PHE A N 1
ATOM 1601 C CA . PHE A 1 206 ? -24.326 1.183 10.756 1.00 52.84 206 PHE A CA 1
ATOM 1602 C C . PHE A 1 206 ? -24.394 1.380 9.241 1.00 52.84 206 PHE A C 1
ATOM 1604 O O . PHE A 1 206 ? -23.689 0.743 8.459 1.00 52.84 206 PHE A O 1
ATOM 1611 N N . THR A 1 207 ? -25.283 2.268 8.813 1.00 50.72 207 THR A N 1
ATOM 1612 C CA . THR A 1 207 ? -25.386 2.693 7.417 1.00 50.72 207 THR A CA 1
ATOM 1613 C C . THR A 1 207 ? -25.171 4.195 7.383 1.00 50.72 207 THR A C 1
ATOM 1615 O O . THR A 1 207 ? -25.961 4.937 7.958 1.00 50.72 207 THR A O 1
ATOM 1618 N N . SER A 1 208 ? -24.107 4.648 6.725 1.00 55.47 208 SER A N 1
ATOM 1619 C CA . SER A 1 208 ? -23.855 6.071 6.496 1.00 55.47 208 SER A CA 1
ATOM 1620 C C . SER A 1 208 ? -23.290 6.292 5.098 1.00 55.47 208 SER A C 1
ATOM 1622 O O . SER A 1 208 ? -22.436 5.535 4.643 1.00 55.47 208 SER A O 1
ATOM 1624 N N . ASN A 1 209 ? -23.753 7.360 4.448 1.00 57.34 209 ASN A N 1
ATOM 1625 C CA . ASN A 1 209 ? -23.145 7.908 3.234 1.00 57.34 209 ASN A CA 1
ATOM 1626 C C . ASN A 1 209 ? -22.298 9.160 3.532 1.00 57.34 209 ASN A C 1
ATOM 1628 O O . ASN A 1 209 ? -21.654 9.684 2.626 1.00 57.34 209 ASN A O 1
ATOM 1632 N N . ASN A 1 210 ? -22.303 9.642 4.781 1.00 60.12 210 ASN A N 1
ATOM 1633 C CA . ASN A 1 210 ? -21.495 10.773 5.223 1.00 60.12 210 ASN A CA 1
ATOM 1634 C C . ASN A 1 210 ? -20.135 10.259 5.689 1.00 60.12 210 ASN A C 1
ATOM 1636 O O . ASN A 1 210 ? -20.048 9.571 6.707 1.00 60.12 210 ASN A O 1
ATOM 1640 N N . PHE A 1 211 ? -19.104 10.618 4.930 1.00 57.78 211 PHE A N 1
ATOM 1641 C CA . PHE A 1 211 ? -17.699 10.420 5.259 1.00 57.78 211 PHE A CA 1
ATOM 1642 C C . PHE A 1 211 ? -16.961 11.766 5.146 1.00 57.78 211 PHE A C 1
ATOM 1644 O O . PHE A 1 211 ? -17.345 12.575 4.298 1.00 57.78 211 PHE A O 1
ATOM 1651 N N . PRO A 1 212 ? -15.899 12.004 5.937 1.00 53.47 212 PRO A N 1
ATOM 1652 C CA . PRO A 1 212 ? -15.326 11.090 6.927 1.00 53.47 212 PRO A CA 1
ATOM 1653 C C . PRO A 1 212 ? -16.243 10.887 8.142 1.00 53.47 212 PRO A C 1
ATOM 1655 O O . PRO A 1 212 ? -17.071 11.743 8.456 1.00 53.47 212 PRO A O 1
ATOM 1658 N N . ALA A 1 213 ? -16.117 9.734 8.796 1.00 64.56 213 ALA A N 1
ATOM 1659 C CA . ALA A 1 213 ? -16.853 9.404 10.011 1.00 64.56 213 ALA A CA 1
ATOM 1660 C C . ALA A 1 213 ? -15.919 8.803 11.064 1.00 64.56 213 ALA A C 1
ATOM 1662 O O . ALA A 1 213 ? -14.997 8.079 10.718 1.00 64.56 213 ALA A O 1
ATOM 1663 N N . THR A 1 214 ? -16.163 9.052 12.345 1.00 68.75 214 THR A N 1
ATOM 1664 C CA . THR A 1 214 ? -15.399 8.452 13.445 1.00 68.75 214 THR A CA 1
ATOM 1665 C C . THR A 1 214 ? -16.297 7.502 14.218 1.00 68.75 214 THR A C 1
ATOM 1667 O O . THR A 1 214 ? -17.311 7.920 14.776 1.00 68.75 214 THR A O 1
ATOM 1670 N N . VAL A 1 215 ? -15.917 6.230 14.306 1.00 69.94 215 VAL A N 1
ATOM 1671 C CA . VAL A 1 215 ? -16.519 5.294 15.254 1.00 69.94 215 VAL A CA 1
ATOM 1672 C C . VAL A 1 215 ? -15.813 5.455 16.584 1.00 69.94 215 VAL A C 1
ATOM 1674 O O . VAL A 1 215 ? -14.616 5.223 16.707 1.00 69.94 215 VAL A O 1
ATOM 1677 N N . ARG A 1 216 ? -16.554 5.857 17.601 1.00 71.38 216 ARG A N 1
ATOM 1678 C CA . ARG A 1 216 ? -16.085 5.942 18.971 1.00 71.38 216 ARG A CA 1
ATOM 1679 C C . ARG A 1 216 ? -16.654 4.774 19.756 1.00 71.38 216 ARG A C 1
ATOM 1681 O O . ARG A 1 216 ? -17.861 4.687 19.944 1.00 71.38 216 ARG A O 1
ATOM 1688 N N . LEU A 1 217 ? -15.782 3.898 20.236 1.00 69.06 217 LEU A N 1
ATOM 1689 C CA . LEU A 1 217 ? -16.111 2.773 21.103 1.00 69.06 217 LEU A CA 1
ATOM 1690 C C . LEU A 1 217 ? -15.612 3.057 22.521 1.00 69.06 217 LEU A C 1
ATOM 1692 O O . LEU A 1 217 ? -14.430 3.291 22.748 1.00 69.06 217 LEU A O 1
ATOM 1696 N N . VAL A 1 218 ? -16.520 3.022 23.485 1.00 62.62 218 VAL A N 1
ATOM 1697 C CA . VAL A 1 218 ? -16.252 3.233 24.906 1.00 62.62 218 VAL A CA 1
ATOM 1698 C C . VAL A 1 218 ? -16.381 1.905 25.629 1.00 62.62 218 VAL A C 1
ATOM 1700 O O . VAL A 1 218 ? -17.464 1.323 25.652 1.00 62.62 218 VAL A O 1
ATOM 1703 N N . VAL A 1 219 ? -15.293 1.459 26.253 1.00 55.72 219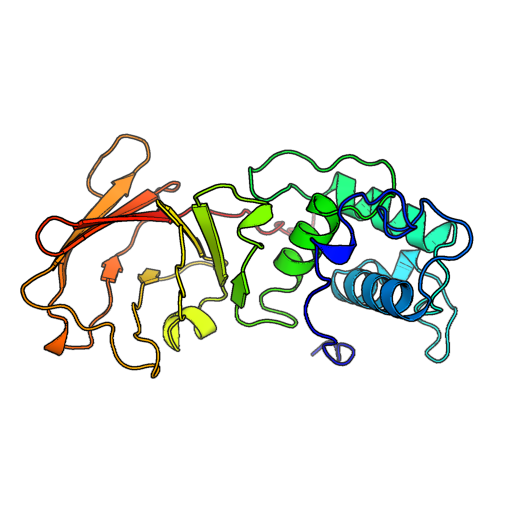 VAL A N 1
ATOM 1704 C CA . VAL A 1 219 ? -15.227 0.227 27.049 1.00 55.72 219 VAL A CA 1
ATOM 1705 C C . VAL A 1 219 ? -14.705 0.584 28.436 1.00 55.72 219 VAL A C 1
ATOM 1707 O O . VAL A 1 219 ? -13.529 0.906 28.598 1.00 55.72 219 VAL A O 1
ATOM 1710 N N . GLY A 1 220 ? -15.575 0.582 29.449 1.00 61.88 220 GLY A N 1
ATOM 1711 C CA . GLY A 1 220 ? -15.205 1.067 30.783 1.00 61.88 220 GLY A CA 1
ATOM 1712 C C . GLY A 1 220 ? -14.727 2.527 30.744 1.00 61.88 220 GLY A C 1
ATOM 1713 O O . GLY A 1 220 ? -15.497 3.417 30.384 1.00 61.88 220 GLY A O 1
ATOM 1714 N N . SER A 1 221 ? -13.465 2.775 31.114 1.00 50.84 221 SER A N 1
ATOM 1715 C CA . SER A 1 221 ? -12.806 4.092 31.031 1.00 50.84 221 SER A CA 1
ATOM 1716 C C . SER A 1 221 ? -12.022 4.326 29.732 1.00 50.84 221 SER A C 1
ATOM 1718 O O . SER A 1 221 ? -11.559 5.445 29.502 1.00 50.84 221 SER A O 1
ATOM 1720 N N . SER A 1 222 ? -11.869 3.307 28.886 1.00 44.56 222 SER A N 1
ATOM 1721 C CA . SER A 1 222 ? -11.116 3.393 27.635 1.00 44.56 222 SER A CA 1
ATOM 1722 C C . SER A 1 222 ? -11.999 3.875 26.488 1.00 44.56 222 SER A C 1
ATOM 1724 O O . SER A 1 222 ? -13.168 3.500 26.377 1.00 44.56 222 SER A O 1
ATOM 1726 N N . ILE A 1 223 ? -11.421 4.700 25.615 1.00 50.91 223 ILE A N 1
ATOM 1727 C CA . ILE A 1 223 ? -12.061 5.203 24.399 1.00 50.91 223 ILE A CA 1
ATOM 1728 C C . ILE A 1 223 ? -11.189 4.791 23.217 1.00 50.91 223 ILE A C 1
ATOM 1730 O O . ILE A 1 223 ? -10.030 5.189 23.141 1.00 50.91 223 ILE A O 1
ATOM 1734 N N . PHE A 1 224 ? -11.768 4.039 22.291 1.00 56.56 224 PHE A N 1
ATOM 1735 C CA . PHE A 1 224 ? -11.177 3.704 21.003 1.00 56.56 224 PHE A CA 1
ATOM 1736 C C . PHE A 1 224 ? -11.865 4.546 19.936 1.00 56.56 224 PHE A C 1
ATOM 1738 O O . PHE A 1 224 ? -13.092 4.660 19.924 1.00 56.56 224 PHE A O 1
ATOM 1745 N N . LEU A 1 225 ? -11.077 5.165 19.068 1.00 53.59 225 LEU A N 1
ATOM 1746 C CA . LEU A 1 225 ? -11.567 5.923 17.925 1.00 53.59 225 LEU A CA 1
ATOM 1747 C C . LEU A 1 225 ? -11.119 5.184 16.672 1.00 53.59 225 LEU A C 1
ATOM 1749 O O . LEU A 1 225 ? -9.956 4.795 16.611 1.00 53.59 225 LEU A O 1
ATOM 1753 N N . PHE A 1 226 ? -12.032 4.996 15.725 1.00 64.44 226 PHE A N 1
ATOM 1754 C CA . PHE A 1 226 ? -11.780 4.442 14.401 1.00 64.44 226 PHE A CA 1
ATOM 1755 C C . PHE A 1 226 ? -12.227 5.479 13.375 1.00 64.44 226 PHE A C 1
ATOM 1757 O O . PHE A 1 226 ? -13.424 5.719 13.223 1.00 64.44 226 PHE A O 1
ATOM 1764 N N . ASP A 1 227 ? -11.282 6.111 12.690 1.00 58.25 227 ASP A N 1
ATOM 1765 C CA . ASP A 1 227 ? -11.612 7.043 11.614 1.00 58.25 227 ASP A CA 1
ATOM 1766 C C . ASP A 1 227 ? -11.850 6.276 10.313 1.00 58.25 227 ASP A C 1
ATOM 1768 O O . ASP A 1 227 ? -10.993 5.523 9.853 1.00 58.25 227 ASP A O 1
ATOM 1772 N N . LEU A 1 228 ? -13.026 6.490 9.736 1.00 56.53 228 LEU A N 1
ATOM 1773 C CA . LEU A 1 228 ? -13.496 5.947 8.476 1.00 56.53 228 LEU A CA 1
ATOM 1774 C C . LEU A 1 228 ? -13.433 7.047 7.424 1.00 56.53 228 LEU A C 1
ATOM 1776 O O . LEU A 1 228 ? -14.137 8.059 7.500 1.00 56.53 228 LEU A O 1
ATOM 1780 N N . THR A 1 229 ? -12.609 6.839 6.411 1.00 53.31 229 THR A N 1
ATOM 1781 C CA . THR A 1 229 ? -12.475 7.747 5.273 1.00 53.31 229 THR A CA 1
ATOM 1782 C C . THR A 1 229 ? -12.889 7.026 4.005 1.00 53.31 229 THR A C 1
ATOM 1784 O O . THR A 1 229 ? -12.579 5.849 3.833 1.00 53.31 229 THR A O 1
ATOM 1787 N N . LYS A 1 230 ? -13.573 7.733 3.104 1.00 47.62 230 LYS A N 1
ATOM 1788 C CA . LYS A 1 230 ? -13.849 7.218 1.765 1.00 47.62 230 LYS A CA 1
ATOM 1789 C C . LYS A 1 230 ? -12.607 7.432 0.905 1.00 47.62 230 LYS A C 1
ATOM 1791 O O . LYS A 1 230 ? -12.215 8.576 0.700 1.00 47.62 230 LYS A O 1
ATOM 1796 N N . THR A 1 231 ? -12.028 6.359 0.390 1.00 42.31 231 THR A N 1
ATOM 1797 C CA . THR A 1 231 ? -11.082 6.425 -0.726 1.00 42.31 231 THR A CA 1
ATOM 1798 C C . THR A 1 231 ? -11.878 6.428 -2.029 1.00 42.31 231 THR A C 1
ATOM 1800 O O . THR A 1 231 ? -12.736 5.572 -2.261 1.00 42.31 231 THR A O 1
ATOM 1803 N N . GLU A 1 232 ? -11.679 7.446 -2.864 1.00 44.00 232 GLU A N 1
ATOM 1804 C CA . GLU A 1 232 ? -12.228 7.435 -4.217 1.00 44.00 232 GLU A CA 1
ATOM 1805 C C . GLU A 1 232 ? -11.410 6.452 -5.053 1.00 44.00 232 GLU A C 1
ATOM 1807 O O . GLU A 1 232 ? -10.327 6.777 -5.519 1.00 44.00 232 GLU A O 1
ATOM 1812 N N . GLY A 1 233 ? -11.924 5.235 -5.242 1.00 37.69 233 GLY A N 1
ATOM 1813 C CA . GLY A 1 233 ? -11.437 4.385 -6.323 1.00 37.69 233 GLY A CA 1
ATOM 1814 C C . GLY A 1 233 ? -11.699 5.098 -7.647 1.00 37.69 233 GLY A C 1
ATOM 1815 O O . GLY A 1 233 ? -12.829 5.545 -7.878 1.00 37.69 233 GLY A O 1
ATOM 1816 N N . GLU A 1 234 ? -10.669 5.236 -8.486 1.00 34.69 234 GLU A N 1
ATOM 1817 C CA . GLU A 1 234 ? -10.778 5.825 -9.819 1.00 34.69 234 GLU A CA 1
ATOM 1818 C C . GLU A 1 234 ? -12.028 5.286 -10.529 1.00 34.69 234 GLU A C 1
ATOM 1820 O O . GLU A 1 234 ? -12.132 4.110 -10.891 1.00 34.69 234 GLU A O 1
ATOM 1825 N N . ASN A 1 235 ? -12.997 6.173 -10.758 1.00 33.31 235 ASN A N 1
ATOM 1826 C CA . ASN A 1 235 ? -14.036 5.932 -11.740 1.00 33.31 235 ASN A CA 1
ATOM 1827 C C . ASN A 1 235 ? -13.345 5.824 -13.104 1.00 33.31 235 ASN A C 1
ATOM 1829 O O . ASN A 1 235 ? -13.144 6.823 -13.795 1.00 33.31 235 ASN A O 1
ATOM 1833 N N . SER A 1 236 ? -13.059 4.600 -13.537 1.00 37.91 236 SER A N 1
ATOM 1834 C CA . SER A 1 236 ? -12.916 4.256 -14.950 1.00 37.91 236 SER A CA 1
ATOM 1835 C C . SER A 1 236 ? -14.292 4.346 -15.628 1.00 37.91 236 SER A C 1
ATOM 1837 O O . SER A 1 236 ? -14.858 3.379 -16.127 1.00 37.91 236 SER A O 1
ATOM 1839 N N . ALA A 1 237 ? -14.862 5.551 -15.640 1.00 36.53 237 ALA A N 1
ATOM 1840 C CA . ALA A 1 237 ? -15.990 5.904 -16.479 1.00 36.53 237 ALA A CA 1
ATOM 1841 C C . ALA A 1 237 ? -15.420 6.524 -17.754 1.00 36.53 237 ALA A C 1
ATOM 1843 O O . ALA A 1 237 ? -15.027 7.691 -17.785 1.00 36.53 237 ALA A O 1
ATOM 1844 N N . GLY A 1 238 ? -15.344 5.693 -18.795 1.00 43.22 238 GLY A N 1
ATOM 1845 C CA . GLY A 1 238 ? -14.956 6.106 -20.133 1.00 43.22 238 GLY A CA 1
ATOM 1846 C C . GLY A 1 238 ? -15.684 7.378 -20.562 1.00 43.22 238 GLY A C 1
ATOM 1847 O O . GLY A 1 238 ? -16.908 7.487 -20.467 1.00 43.22 238 GLY A O 1
ATOM 1848 N N . LYS A 1 239 ? -14.913 8.336 -21.069 1.00 34.59 239 LYS A N 1
ATOM 1849 C CA . LYS A 1 239 ? -15.436 9.389 -21.931 1.00 34.59 239 LYS A CA 1
ATOM 1850 C C . LYS A 1 239 ? -15.056 9.049 -23.367 1.00 34.59 239 LYS A C 1
ATOM 1852 O O . LYS A 1 239 ? -13.877 9.028 -23.701 1.00 34.59 239 LYS A O 1
ATOM 1857 N N . GLN A 1 240 ? -16.123 8.673 -24.074 1.00 37.00 240 GLN A N 1
ATOM 1858 C CA . GLN A 1 240 ? -16.446 8.791 -25.501 1.00 37.00 240 GLN A CA 1
ATOM 1859 C C . GLN A 1 240 ? -15.347 9.278 -26.443 1.00 37.00 240 GLN A C 1
ATOM 1861 O O . GLN A 1 240 ? -14.811 10.380 -26.203 1.00 37.00 240 GLN A O 1
#

Sequence (240 aa):
MKDYPDNPGPLDPLVLKDKPDGNGPLGGAENEDHDIIKHLQQMLLVVGYERKLGDTGDDQNGVDGIYGKLTREAVVDFQKKNEDWEGNSLKDDGLVGPRTADALNHELIGIWYGEYHTPIELVEKTHLLSATRPALEQGVTLQFKKAEKVKVVLSTGPTEQIITLLDDQDKAFSFEGKAKWEVLDDKRNNLGSGELDPQSGRGIRFTSNNFPATVRLVVGSSIFLFDLTKTEGENSAGKQ

pLDDT: mean 70.48, std 19.72, range [33.31, 98.12]

Radius of gyration: 20.07 Å; chains: 1; bounding box: 51×34×56 Å